Protein AF-A0A9P5U6N3-F1 (afdb_monomer_lite)

Radius of gyration: 28.12 Å; chains: 1; bounding box: 76×58×94 Å

Secondary structure (DSSP, 8-state):
-PEEEEEEEEESSS---GGGS-SEEEE-SSTTTEES-HHHHHHHHHH-SSPPPEEEEEE---SSHHHHHHHHHHHHHHHHHHHHTT-EEEEE-----TT--TTGGGS-EEEEEE-SS-TT-EEEEEE-STT-PPPHHHHHHHHHHH----------PPP-----------------------------------------------EEEEEEEE---S--------SSSHHHHTTSSSS--------------------

Structure (mmCIF, N/CA/C/O backbone):
data_AF-A0A9P5U6N3-F1
#
_entry.id   AF-A0A9P5U6N3-F1
#
loop_
_atom_site.group_PDB
_atom_site.id
_atom_site.type_symbol
_atom_site.label_atom_id
_atom_site.label_alt_id
_atom_site.label_comp_id
_atom_site.label_asym_id
_atom_site.label_entity_id
_atom_site.label_seq_id
_atom_site.pdbx_PDB_ins_code
_atom_site.Cartn_x
_atom_site.Cartn_y
_atom_site.Cartn_z
_atom_site.occupancy
_atom_site.B_iso_or_equiv
_atom_site.auth_seq_id
_atom_site.auth_comp_id
_atom_site.auth_asym_id
_atom_site.auth_atom_id
_atom_site.pdbx_PDB_model_num
ATOM 1 N N . MET A 1 1 ? -11.227 16.626 7.274 1.00 52.00 1 MET A N 1
ATOM 2 C CA . MET A 1 1 ? -10.223 16.084 8.213 1.00 52.00 1 MET A CA 1
ATOM 3 C C . MET A 1 1 ? -9.831 14.697 7.731 1.00 52.00 1 MET A C 1
ATOM 5 O O . MET A 1 1 ? -10.725 13.874 7.569 1.00 52.00 1 MET A O 1
ATOM 9 N N . GLY A 1 2 ? -8.546 14.470 7.442 1.00 66.50 2 GLY A N 1
ATOM 10 C CA . GLY A 1 2 ? -8.022 13.145 7.089 1.00 66.50 2 GLY A CA 1
ATOM 11 C C . GLY A 1 2 ? -8.038 12.189 8.288 1.00 66.50 2 GLY A C 1
ATOM 12 O O . GLY A 1 2 ? -8.051 12.628 9.439 1.00 66.50 2 GLY A O 1
ATOM 13 N N . SER A 1 3 ? -8.071 10.883 8.028 1.00 78.12 3 SER A N 1
ATOM 14 C CA . SER A 1 3 ? -8.070 9.841 9.061 1.00 78.12 3 SER A CA 1
ATOM 15 C C . SER A 1 3 ? -6.654 9.311 9.290 1.00 78.12 3 SER A C 1
ATOM 17 O O . SER A 1 3 ? -6.008 8.828 8.361 1.00 78.12 3 SER A O 1
ATOM 19 N N . THR A 1 4 ? -6.180 9.322 10.531 1.00 86.00 4 THR A N 1
ATOM 20 C CA . THR A 1 4 ? -4.875 8.741 10.881 1.00 86.00 4 THR A CA 1
ATOM 21 C C . THR A 1 4 ? -5.030 7.274 11.278 1.00 86.00 4 THR A C 1
ATOM 23 O O . THR A 1 4 ? -5.902 6.940 12.078 1.00 86.00 4 THR A O 1
ATOM 26 N N . ILE A 1 5 ? -4.169 6.408 10.742 1.00 89.25 5 ILE A N 1
ATOM 27 C CA . ILE A 1 5 ? -4.091 4.978 11.050 1.00 89.25 5 ILE A CA 1
ATOM 28 C C . ILE A 1 5 ? -2.702 4.662 11.611 1.00 89.25 5 ILE A C 1
ATOM 30 O O . ILE A 1 5 ? -1.671 4.887 10.983 1.00 89.25 5 ILE A O 1
ATOM 34 N N . ARG A 1 6 ? -2.648 4.109 12.815 1.00 89.19 6 ARG A N 1
ATOM 35 C CA . ARG A 1 6 ? -1.398 3.654 13.428 1.00 89.19 6 ARG A CA 1
ATOM 36 C C . ARG A 1 6 ? -1.139 2.215 13.016 1.00 89.19 6 ARG A C 1
ATOM 38 O O . ARG A 1 6 ? -2.038 1.381 13.142 1.00 89.19 6 ARG A O 1
ATOM 45 N N . VAL A 1 7 ? 0.066 1.912 12.546 1.00 91.06 7 VAL A N 1
ATOM 46 C CA . VAL A 1 7 ? 0.419 0.557 12.121 1.00 91.06 7 VAL A CA 1
ATOM 47 C C . VAL A 1 7 ? 1.724 0.094 12.748 1.00 91.06 7 VAL A C 1
ATOM 49 O O . VAL A 1 7 ? 2.625 0.876 13.040 1.00 91.06 7 VAL A O 1
ATOM 52 N N . THR A 1 8 ? 1.830 -1.209 12.941 1.00 90.12 8 THR A N 1
ATOM 53 C CA . THR A 1 8 ? 3.100 -1.877 13.186 1.00 90.12 8 THR A CA 1
ATOM 54 C C . THR A 1 8 ? 3.519 -2.536 11.889 1.00 90.12 8 THR A C 1
ATOM 56 O O . THR A 1 8 ? 2.722 -3.216 11.238 1.00 90.12 8 THR A O 1
ATOM 59 N N . ALA A 1 9 ? 4.762 -2.308 11.505 1.00 90.06 9 ALA A N 1
ATOM 60 C CA . ALA A 1 9 ? 5.350 -2.861 10.311 1.00 90.06 9 ALA A CA 1
ATOM 61 C C . ALA A 1 9 ? 6.373 -3.933 10.716 1.00 90.06 9 ALA A C 1
ATOM 63 O O . ALA A 1 9 ? 7.171 -3.744 11.639 1.00 90.06 9 ALA A O 1
ATOM 64 N N . VAL A 1 10 ? 6.268 -5.091 10.072 1.00 86.69 10 VAL A N 1
ATOM 65 C CA . VAL A 1 10 ? 6.985 -6.324 10.402 1.00 86.69 10 VAL A CA 1
ATOM 66 C C . VAL A 1 10 ? 7.720 -6.794 9.153 1.00 86.69 10 VAL A C 1
ATOM 68 O O . VAL A 1 10 ? 7.086 -7.122 8.147 1.00 86.69 10 VAL A O 1
ATOM 71 N N . GLU A 1 11 ? 9.048 -6.818 9.204 1.00 82.06 11 GLU A N 1
ATOM 72 C CA . GLU A 1 11 ? 9.883 -7.346 8.119 1.00 82.06 11 GLU A CA 1
ATOM 73 C C . GLU A 1 11 ? 9.802 -8.876 8.091 1.00 82.06 11 GLU A C 1
ATOM 75 O O . GLU A 1 11 ? 9.907 -9.517 9.137 1.00 82.06 11 GLU A O 1
ATOM 80 N N . THR A 1 12 ? 9.599 -9.471 6.911 1.00 70.62 12 THR A N 1
ATOM 81 C CA . THR A 1 12 ? 9.412 -10.929 6.783 1.00 70.62 12 THR A CA 1
ATOM 82 C C . THR A 1 12 ? 10.645 -11.689 6.311 1.00 70.62 12 THR A C 1
ATOM 84 O O . THR A 1 12 ? 10.731 -12.881 6.586 1.00 70.62 12 THR A O 1
ATOM 87 N N . ASP A 1 13 ? 11.610 -11.022 5.668 1.00 69.00 13 ASP A N 1
ATOM 88 C CA . ASP A 1 13 ? 12.690 -11.704 4.932 1.00 69.00 13 ASP A CA 1
ATOM 89 C C . ASP A 1 13 ? 14.113 -11.395 5.433 1.00 69.00 13 ASP A C 1
ATOM 91 O O . ASP A 1 13 ? 15.097 -11.688 4.761 1.00 69.00 13 ASP A O 1
ATOM 95 N N . GLY A 1 14 ? 14.248 -10.862 6.652 1.00 61.41 14 GLY A N 1
ATOM 96 C CA . GLY A 1 14 ? 15.542 -10.736 7.340 1.00 61.41 14 GLY A CA 1
ATOM 97 C C . GLY A 1 14 ? 16.512 -9.702 6.759 1.00 61.41 14 GLY A C 1
ATOM 98 O O . GLY A 1 14 ? 17.636 -9.608 7.249 1.00 61.41 14 GLY A O 1
ATOM 99 N N . ASP A 1 15 ? 16.093 -8.932 5.755 1.00 64.19 15 ASP A N 1
ATOM 100 C CA . ASP A 1 15 ? 16.849 -7.799 5.230 1.00 64.19 15 ASP A CA 1
ATOM 101 C C . ASP A 1 15 ? 16.476 -6.540 6.029 1.00 64.19 15 ASP A C 1
ATOM 103 O O . ASP A 1 15 ? 15.356 -6.033 5.942 1.00 64.19 15 ASP A O 1
ATOM 107 N N . THR A 1 16 ? 17.387 -6.086 6.891 1.00 63.81 16 THR A N 1
ATOM 108 C CA . THR A 1 16 ? 17.123 -5.072 7.924 1.00 63.81 16 THR A CA 1
ATOM 109 C C . THR A 1 16 ? 17.170 -3.655 7.352 1.00 63.81 16 THR A C 1
ATOM 111 O O . THR A 1 16 ? 18.104 -2.890 7.617 1.00 63.81 16 THR A O 1
ATOM 114 N N . GLN A 1 17 ? 16.167 -3.279 6.560 1.00 76.25 17 GLN A N 1
ATOM 115 C CA . GLN A 1 17 ? 16.051 -1.932 5.984 1.00 76.25 17 GLN A CA 1
ATOM 116 C C . GLN A 1 17 ? 15.096 -1.014 6.760 1.00 76.25 17 GLN A C 1
ATOM 118 O O . GLN A 1 17 ? 14.891 0.137 6.380 1.00 76.25 17 GLN A O 1
ATOM 123 N N . SER A 1 18 ? 14.566 -1.466 7.895 1.00 78.94 18 SER A N 1
ATOM 124 C CA . SER A 1 18 ? 13.658 -0.704 8.764 1.00 78.94 18 SER A CA 1
ATOM 125 C C . SER A 1 18 ? 14.226 0.634 9.252 1.00 78.94 18 SER A C 1
ATOM 127 O O . SER A 1 18 ? 13.472 1.570 9.544 1.00 78.94 18 SER A O 1
ATOM 129 N N . HIS A 1 19 ? 15.553 0.774 9.302 1.00 80.81 19 HIS A N 1
ATOM 130 C CA . HIS A 1 19 ? 16.222 2.038 9.615 1.00 80.81 19 HIS A CA 1
ATOM 131 C C . HIS A 1 19 ? 16.011 3.117 8.534 1.00 80.81 19 HIS A C 1
ATOM 133 O O . HIS A 1 19 ? 16.051 4.299 8.856 1.00 80.81 19 HIS A O 1
ATOM 139 N N . LEU A 1 20 ? 15.717 2.728 7.286 1.00 81.06 20 LEU A N 1
ATOM 140 C CA . LEU A 1 20 ? 15.428 3.637 6.168 1.00 81.06 20 LEU A CA 1
ATOM 141 C C . LEU A 1 20 ? 13.963 4.088 6.125 1.00 81.06 20 LEU A C 1
ATOM 143 O O . LEU A 1 20 ? 13.604 4.967 5.341 1.00 81.06 20 LEU A O 1
ATOM 147 N N . TRP A 1 21 ? 13.086 3.478 6.926 1.00 80.25 21 TRP A N 1
ATOM 148 C CA . TRP A 1 21 ? 11.663 3.797 6.871 1.00 80.25 21 TRP A CA 1
ATOM 149 C C . TRP A 1 21 ? 11.390 5.116 7.586 1.00 80.25 21 TRP A C 1
ATOM 151 O O . TRP A 1 21 ? 11.858 5.291 8.715 1.00 80.25 21 TRP A O 1
ATOM 161 N N . PRO A 1 22 ? 10.577 6.013 7.013 1.00 78.19 22 PRO A N 1
ATOM 162 C CA . PRO A 1 22 ? 10.121 7.184 7.738 1.00 78.19 22 PRO A CA 1
ATOM 163 C C . PRO A 1 22 ? 9.227 6.767 8.913 1.00 78.19 22 PRO A C 1
ATOM 165 O O . PRO A 1 22 ? 8.533 5.750 8.870 1.00 78.19 22 PRO A O 1
ATOM 168 N N . ASP A 1 23 ? 9.192 7.592 9.957 1.00 78.31 23 ASP A N 1
ATOM 169 C CA . ASP A 1 23 ? 8.315 7.368 11.117 1.00 78.31 23 ASP A CA 1
ATOM 170 C C . ASP A 1 23 ? 6.833 7.587 10.782 1.00 78.31 23 ASP A C 1
ATOM 172 O O . ASP A 1 23 ? 5.932 7.125 11.492 1.00 78.31 23 ASP A O 1
ATOM 176 N N . ARG A 1 24 ? 6.575 8.290 9.674 1.00 80.69 24 ARG A N 1
ATOM 177 C CA . ARG A 1 24 ? 5.242 8.616 9.193 1.00 80.69 24 ARG A CA 1
ATOM 178 C C . ARG A 1 24 ? 5.152 8.496 7.676 1.00 80.69 24 ARG A C 1
ATOM 180 O O . ARG A 1 24 ? 5.923 9.116 6.951 1.00 80.69 24 ARG A O 1
ATOM 187 N N . PHE A 1 25 ? 4.141 7.778 7.208 1.00 79.62 25 PHE A N 1
ATOM 188 C CA . PHE A 1 25 ? 3.717 7.753 5.815 1.00 79.62 25 PHE A CA 1
ATOM 189 C C . PHE A 1 25 ? 2.511 8.666 5.631 1.00 79.62 25 PHE A C 1
ATOM 191 O O . PHE A 1 25 ? 1.587 8.639 6.444 1.00 79.62 25 PHE A O 1
ATOM 198 N N . VAL A 1 26 ? 2.495 9.453 4.560 1.00 78.44 26 VAL A N 1
ATOM 199 C CA . VAL A 1 26 ? 1.331 10.257 4.177 1.00 78.44 26 VAL A CA 1
ATOM 200 C C . VAL A 1 26 ? 1.011 9.956 2.723 1.00 78.44 26 VAL A C 1
ATOM 202 O O . VAL A 1 26 ? 1.861 10.143 1.858 1.00 78.44 26 VAL A O 1
ATOM 205 N N . PHE A 1 27 ? -0.197 9.466 2.455 1.00 77.12 27 PHE A N 1
ATOM 206 C CA . PHE A 1 27 ? -0.668 9.244 1.089 1.00 77.12 27 PHE A CA 1
ATOM 207 C C . PHE A 1 27 ? -2.186 9.404 0.989 1.00 77.12 27 PHE A C 1
ATOM 209 O O . PHE A 1 27 ? -2.900 9.404 1.997 1.00 77.12 27 PHE A O 1
ATOM 216 N N . SER A 1 28 ? -2.667 9.541 -0.247 1.00 79.25 28 SER A N 1
ATOM 217 C CA . SER A 1 28 ? -4.092 9.551 -0.566 1.00 79.25 28 SER A CA 1
ATOM 218 C C . SER A 1 28 ? -4.492 8.274 -1.302 1.00 79.25 28 SER A C 1
ATOM 220 O O . SER A 1 28 ? -3.689 7.668 -2.006 1.00 79.25 28 SER A O 1
ATOM 222 N N . VAL A 1 29 ? -5.747 7.861 -1.144 1.00 80.12 29 VAL A N 1
ATOM 223 C CA . VAL A 1 29 ? -6.333 6.705 -1.852 1.00 80.12 29 VAL A CA 1
ATOM 224 C C . VAL A 1 29 ? -6.867 7.074 -3.240 1.00 80.12 29 VAL A C 1
ATOM 226 O O . VAL A 1 29 ? -7.515 6.264 -3.896 1.00 80.12 29 VAL A O 1
ATOM 229 N N . THR A 1 30 ? -6.614 8.300 -3.692 1.00 80.88 30 THR A N 1
ATOM 230 C CA . THR A 1 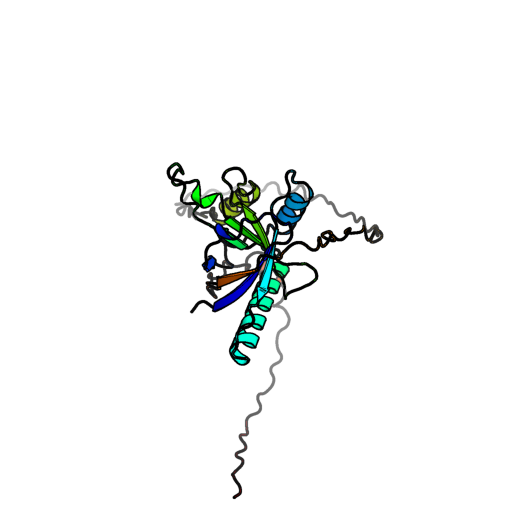30 ? -6.956 8.781 -5.029 1.00 80.88 30 THR A CA 1
ATOM 231 C C . THR A 1 30 ? -5.731 8.789 -5.934 1.00 80.88 30 THR A C 1
ATOM 233 O O . THR A 1 30 ? -4.582 8.818 -5.487 1.00 80.88 30 THR A O 1
ATOM 236 N N . VAL A 1 31 ? -5.970 8.797 -7.242 1.00 74.94 31 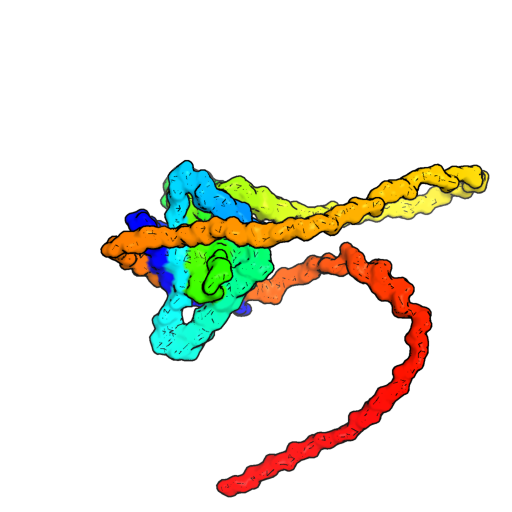VAL A N 1
ATOM 237 C CA . VAL A 1 31 ? -4.937 9.099 -8.235 1.00 74.94 31 VAL A CA 1
ATOM 238 C C . VAL A 1 31 ? -4.314 10.472 -7.924 1.00 74.94 31 VAL A C 1
ATOM 240 O O . VAL A 1 31 ? -5.050 11.403 -7.594 1.00 74.94 31 VAL A O 1
ATOM 243 N N . PRO A 1 32 ? -2.984 10.642 -8.056 1.00 82.81 32 PRO A N 1
ATOM 244 C CA . PRO A 1 32 ? -1.992 9.689 -8.580 1.00 82.81 32 PRO A CA 1
ATOM 245 C C . PRO A 1 32 ? -1.349 8.770 -7.525 1.00 82.81 32 PRO A C 1
ATOM 247 O O . PRO A 1 32 ? -0.316 8.160 -7.797 1.00 82.81 32 PRO A O 1
ATOM 250 N N . TYR A 1 33 ? -1.901 8.710 -6.315 1.00 86.31 33 TYR A N 1
ATOM 251 C CA . TYR A 1 33 ? -1.297 8.055 -5.152 1.00 86.31 33 TYR A CA 1
ATOM 252 C C . TYR A 1 33 ? -1.831 6.642 -4.892 1.00 86.31 33 TYR A C 1
ATOM 254 O O . TYR A 1 33 ? -1.198 5.891 -4.159 1.00 86.31 33 TYR A O 1
ATOM 262 N N . ALA A 1 34 ? -2.940 6.247 -5.519 1.00 91.31 34 ALA A N 1
ATOM 263 C CA . ALA A 1 34 ? -3.396 4.863 -5.580 1.00 91.31 34 ALA A CA 1
ATOM 264 C C . ALA A 1 34 ? -3.773 4.488 -7.018 1.00 91.31 34 ALA A C 1
ATOM 266 O O . ALA A 1 34 ? -4.511 5.225 -7.674 1.00 91.31 34 ALA A O 1
ATOM 267 N N . LEU A 1 35 ? -3.250 3.362 -7.509 1.00 94.38 35 LEU A N 1
ATOM 268 C CA . LEU A 1 35 ? -3.372 2.942 -8.910 1.00 94.38 35 LEU A CA 1
ATOM 269 C C . LEU A 1 35 ? -3.965 1.529 -9.029 1.00 94.38 35 LEU A C 1
ATOM 271 O O . LEU A 1 35 ? -3.597 0.672 -8.225 1.00 94.38 35 LEU A O 1
ATOM 275 N N . PRO A 1 36 ? -4.804 1.236 -10.042 1.00 95.56 36 PRO A N 1
ATOM 276 C CA . PRO A 1 36 ? -5.437 -0.073 -10.248 1.00 95.56 36 PRO A CA 1
ATOM 277 C C . PRO A 1 36 ? -4.474 -1.111 -10.863 1.00 95.56 36 PRO A C 1
ATOM 279 O O . PRO A 1 36 ? -4.719 -1.676 -11.926 1.00 95.56 36 PRO A O 1
ATOM 282 N N . ILE A 1 37 ? -3.331 -1.340 -10.211 1.00 96.50 37 ILE A N 1
ATOM 283 C CA . ILE A 1 37 ? -2.208 -2.151 -10.720 1.00 96.50 37 ILE A CA 1
ATOM 284 C C . ILE A 1 37 ? -1.937 -3.404 -9.884 1.00 96.50 37 ILE A C 1
ATOM 286 O O . ILE A 1 37 ? -0.871 -4.007 -10.001 1.00 96.50 37 ILE A O 1
ATOM 290 N N . LEU A 1 38 ? -2.879 -3.825 -9.035 1.00 97.06 38 LEU A N 1
ATOM 291 C CA . LEU A 1 38 ? -2.658 -4.921 -8.086 1.00 97.06 38 LEU A CA 1
ATOM 292 C C . LEU A 1 38 ? -2.251 -6.237 -8.765 1.00 97.06 38 LEU A C 1
ATOM 294 O O . LEU A 1 38 ? -1.319 -6.905 -8.315 1.00 97.06 38 LEU A O 1
ATOM 298 N N . ALA A 1 39 ? -2.913 -6.600 -9.866 1.00 97.06 39 ALA A N 1
ATOM 299 C CA . ALA A 1 39 ? -2.590 -7.812 -10.618 1.00 97.06 39 ALA A CA 1
ATOM 300 C C . ALA A 1 39 ? -1.182 -7.752 -11.240 1.00 97.06 39 ALA A C 1
ATOM 302 O O . ALA A 1 39 ? -0.416 -8.709 -11.125 1.00 97.06 39 ALA A O 1
ATOM 303 N N . GLN A 1 40 ? -0.823 -6.610 -11.836 1.00 97.50 40 GLN A N 1
ATOM 304 C CA . GLN A 1 40 ? 0.493 -6.386 -12.445 1.00 97.50 40 GLN A CA 1
ATOM 305 C C . GLN A 1 40 ? 1.600 -6.427 -11.394 1.00 97.50 40 GLN A C 1
ATOM 307 O O . GLN A 1 40 ? 2.616 -7.085 -11.600 1.00 97.50 40 GLN A O 1
ATOM 312 N N . LEU A 1 41 ? 1.376 -5.795 -10.237 1.00 97.38 41 LEU A N 1
ATOM 313 C CA . LEU A 1 41 ? 2.324 -5.819 -9.131 1.00 97.38 41 LEU A CA 1
ATOM 314 C C . LEU A 1 41 ? 2.557 -7.244 -8.620 1.00 97.38 41 LEU A C 1
ATOM 316 O O . LEU A 1 41 ? 3.702 -7.636 -8.425 1.00 97.38 41 LEU A O 1
ATOM 320 N N . ARG A 1 42 ? 1.502 -8.047 -8.446 1.00 96.19 42 ARG A N 1
ATOM 321 C CA . ARG A 1 42 ? 1.650 -9.453 -8.028 1.00 96.19 42 ARG A CA 1
ATOM 322 C C . ARG A 1 42 ? 2.448 -10.270 -9.036 1.00 96.19 42 ARG A C 1
ATOM 324 O O . ARG A 1 42 ? 3.361 -10.989 -8.638 1.00 96.19 42 ARG A O 1
ATOM 331 N N . ALA A 1 43 ? 2.135 -10.128 -10.324 1.00 96.81 43 ALA A N 1
ATOM 332 C CA . ALA A 1 43 ? 2.881 -10.793 -11.385 1.00 96.81 43 ALA A CA 1
ATOM 333 C C . ALA A 1 43 ? 4.357 -10.363 -11.373 1.00 96.81 43 ALA A C 1
ATOM 335 O O . ALA A 1 43 ? 5.242 -11.216 -11.391 1.00 96.81 43 ALA A O 1
ATOM 336 N N . TYR A 1 44 ? 4.628 -9.064 -11.250 1.00 96.50 44 TYR A N 1
ATOM 337 C CA . TYR A 1 44 ? 5.981 -8.520 -11.158 1.00 96.50 44 TYR A CA 1
ATOM 338 C C . TYR A 1 44 ? 6.762 -9.100 -9.973 1.00 96.50 44 TYR A C 1
ATOM 340 O O . TYR A 1 44 ? 7.857 -9.624 -10.163 1.00 96.50 44 TYR A O 1
ATOM 348 N N . LEU A 1 45 ? 6.184 -9.079 -8.768 1.00 94.62 45 LEU A N 1
ATOM 349 C CA . LEU A 1 45 ? 6.831 -9.599 -7.560 1.00 94.62 45 LEU A CA 1
ATOM 350 C C . LEU A 1 45 ? 7.133 -11.102 -7.658 1.00 94.62 45 LEU A C 1
ATOM 352 O O . LEU A 1 45 ? 8.160 -11.538 -7.154 1.00 94.62 45 LEU A O 1
ATOM 356 N N . SER A 1 46 ? 6.283 -11.885 -8.332 1.00 95.25 46 SER A N 1
ATOM 357 C CA . SER A 1 46 ? 6.498 -13.333 -8.495 1.00 95.25 46 SER A CA 1
ATOM 358 C C . SER A 1 46 ? 7.618 -13.714 -9.474 1.00 95.25 46 SER A C 1
ATOM 360 O O . SER A 1 46 ? 8.172 -14.801 -9.350 1.00 95.25 46 SER A O 1
ATOM 362 N N . HIS A 1 47 ? 7.963 -12.839 -10.426 1.00 95.44 47 HIS A N 1
ATOM 363 C CA . HIS A 1 47 ? 8.970 -13.121 -11.462 1.00 95.44 47 HIS A CA 1
ATOM 364 C C . HIS A 1 47 ? 10.280 -12.344 -11.270 1.00 95.44 47 HIS A C 1
ATOM 366 O O . HIS A 1 47 ? 11.241 -12.557 -12.009 1.00 95.44 47 HIS A O 1
ATOM 372 N N . ARG A 1 48 ? 10.331 -11.414 -10.312 1.00 91.62 48 ARG A N 1
ATOM 373 C CA . ARG A 1 48 ? 11.506 -10.575 -10.077 1.00 91.62 48 ARG A CA 1
ATOM 374 C C . ARG A 1 48 ? 12.632 -11.374 -9.412 1.00 91.62 48 ARG A C 1
ATOM 376 O O . ARG A 1 48 ? 12.439 -11.984 -8.366 1.00 91.62 48 ARG A O 1
ATOM 383 N N . SER A 1 49 ? 13.828 -11.270 -9.992 1.00 90.25 49 SER A N 1
ATOM 384 C CA . SER A 1 49 ? 15.097 -11.658 -9.376 1.00 90.25 49 SER A CA 1
ATOM 385 C C . SER A 1 49 ? 16.091 -10.494 -9.506 1.00 90.25 49 SER A C 1
ATOM 387 O O . SER A 1 49 ? 16.317 -10.049 -10.635 1.00 90.25 49 SER A O 1
ATOM 389 N N . PRO A 1 50 ? 16.679 -9.978 -8.410 1.00 89.44 50 PRO A N 1
ATOM 390 C CA . PRO A 1 50 ? 16.516 -10.410 -7.015 1.00 89.44 50 PRO A CA 1
ATOM 391 C C . PRO A 1 50 ? 15.115 -10.115 -6.453 1.00 89.44 50 PRO A C 1
ATOM 393 O O . PRO A 1 50 ? 14.396 -9.264 -6.977 1.00 89.44 50 PRO A O 1
ATOM 396 N N . SER A 1 51 ? 14.717 -10.833 -5.399 1.00 90.12 51 SER A N 1
ATOM 397 C CA . SER A 1 51 ? 13.425 -10.628 -4.735 1.00 90.12 51 SER A CA 1
ATOM 398 C C . SER A 1 51 ? 13.355 -9.247 -4.086 1.00 90.12 51 SER A C 1
ATOM 400 O O . SER A 1 51 ? 14.277 -8.858 -3.372 1.00 90.12 51 SER A O 1
ATOM 402 N N . ILE A 1 52 ? 12.245 -8.534 -4.289 1.00 91.75 52 ILE A N 1
ATOM 403 C CA . ILE A 1 52 ? 11.989 -7.260 -3.606 1.00 91.75 52 ILE A CA 1
ATOM 404 C C . ILE A 1 52 ? 11.663 -7.536 -2.131 1.00 91.75 52 ILE A C 1
ATOM 406 O O . ILE A 1 52 ? 10.791 -8.373 -1.878 1.00 91.75 52 ILE A O 1
ATOM 410 N N . PRO A 1 53 ? 12.285 -6.831 -1.167 1.00 91.31 53 PRO A N 1
ATOM 411 C CA . PRO A 1 53 ? 11.943 -6.976 0.241 1.00 91.31 53 PRO A CA 1
ATOM 412 C C . PRO A 1 53 ? 10.466 -6.663 0.498 1.00 91.31 53 PRO A C 1
ATOM 414 O O . PRO A 1 53 ? 9.939 -5.630 0.063 1.00 91.31 53 PRO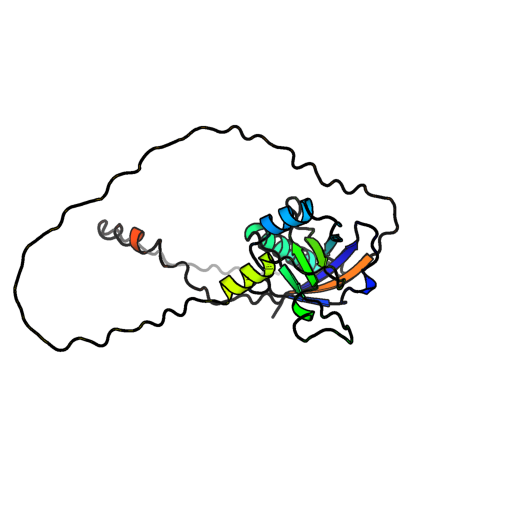 A O 1
ATOM 417 N N . LEU A 1 54 ? 9.796 -7.563 1.219 1.00 92.38 54 LEU A N 1
ATOM 418 C CA . LEU A 1 54 ? 8.403 -7.406 1.615 1.00 92.38 54 LEU A CA 1
ATOM 419 C C . LEU A 1 54 ? 8.285 -7.089 3.103 1.00 92.38 54 LEU A C 1
ATOM 421 O O . LEU A 1 54 ? 9.038 -7.561 3.954 1.00 92.38 54 LEU A O 1
ATOM 425 N N . THR A 1 55 ? 7.295 -6.265 3.415 1.00 91.31 55 THR A N 1
ATOM 426 C CA . THR A 1 55 ? 6.924 -5.902 4.780 1.00 91.31 55 THR A CA 1
ATOM 427 C C . THR A 1 55 ? 5.449 -6.137 4.995 1.00 91.31 55 THR A C 1
ATOM 429 O O . THR A 1 55 ? 4.623 -5.852 4.130 1.00 91.31 55 THR A O 1
ATOM 432 N N . THR A 1 56 ? 5.113 -6.625 6.180 1.00 92.94 56 THR A N 1
ATOM 433 C CA . THR A 1 56 ? 3.739 -6.815 6.622 1.00 92.94 56 THR A CA 1
ATOM 434 C C . THR A 1 56 ? 3.332 -5.664 7.532 1.00 92.94 56 THR A C 1
ATOM 436 O O . THR A 1 56 ? 3.955 -5.432 8.561 1.00 92.94 56 THR A O 1
ATOM 439 N N . PHE A 1 57 ? 2.263 -4.962 7.182 1.00 93.38 57 PHE A N 1
ATOM 440 C CA . PHE A 1 57 ? 1.660 -3.912 7.994 1.00 93.38 57 PHE A CA 1
ATOM 441 C C . PHE A 1 57 ? 0.398 -4.441 8.669 1.00 93.38 57 PHE A C 1
ATOM 443 O O . PHE A 1 57 ? -0.485 -5.003 8.015 1.00 93.38 57 PHE A O 1
ATOM 450 N N . ILE A 1 58 ? 0.302 -4.222 9.975 1.00 94.69 58 ILE A N 1
ATOM 451 C CA . ILE A 1 58 ? -0.850 -4.572 10.811 1.00 94.69 58 ILE A CA 1
ATOM 452 C C . ILE A 1 58 ? -1.283 -3.352 11.631 1.00 94.69 58 ILE A C 1
ATOM 454 O O . ILE A 1 58 ? -0.449 -2.495 11.921 1.00 94.69 58 ILE A O 1
ATOM 458 N N . PRO A 1 59 ? -2.563 -3.227 12.020 1.00 94.50 59 PRO A N 1
ATOM 459 C CA . PRO A 1 59 ? -2.993 -2.128 12.879 1.00 94.50 59 PRO A CA 1
ATOM 460 C C . PRO A 1 59 ? -2.288 -2.194 14.242 1.00 94.50 59 PRO A C 1
ATOM 462 O O . PRO A 1 59 ? -2.267 -3.243 14.889 1.00 94.50 59 PRO A O 1
ATOM 465 N N . ASP A 1 60 ? -1.734 -1.060 14.675 1.00 92.38 60 ASP A N 1
ATOM 466 C CA . ASP A 1 60 ? -1.059 -0.919 15.968 1.00 92.38 60 ASP A CA 1
ATOM 467 C C . ASP A 1 60 ? -2.055 -1.096 17.127 1.00 92.38 60 ASP A C 1
ATOM 469 O O . ASP A 1 60 ? -3.230 -0.708 17.034 1.00 92.38 60 ASP A O 1
ATOM 473 N N . ARG A 1 61 ? -1.576 -1.667 18.236 1.00 90.44 61 ARG A N 1
ATOM 474 C CA . ARG A 1 61 ? -2.366 -1.885 19.453 1.00 90.44 61 ARG A CA 1
ATOM 475 C C . ARG A 1 61 ? -2.249 -0.665 20.356 1.00 90.44 61 ARG A C 1
ATOM 477 O O . ARG A 1 61 ? -1.337 -0.551 21.170 1.00 90.44 61 ARG A O 1
ATOM 484 N N . ILE A 1 62 ? -3.206 0.246 20.219 1.00 93.00 62 ILE A N 1
ATOM 485 C CA . ILE A 1 62 ? -3.306 1.431 21.074 1.00 93.00 62 ILE A CA 1
ATOM 486 C C . ILE A 1 62 ? -3.792 1.000 22.468 1.00 93.00 62 ILE A C 1
ATOM 488 O O . ILE A 1 62 ? -4.634 0.112 22.583 1.00 93.00 62 ILE A O 1
ATOM 492 N N . ARG A 1 63 ? -3.240 1.614 23.526 1.00 94.44 63 ARG A N 1
ATOM 493 C CA . ARG A 1 63 ? -3.575 1.294 24.929 1.00 94.44 63 ARG A CA 1
ATOM 494 C C . ARG A 1 63 ? -5.050 1.542 25.255 1.00 94.44 63 ARG A C 1
ATOM 496 O O . ARG A 1 63 ? -5.629 0.803 26.041 1.00 94.44 63 ARG A O 1
ATOM 503 N N . ASP A 1 64 ? -5.620 2.585 24.666 1.00 96.56 64 ASP A N 1
ATOM 504 C CA . ASP A 1 64 ? -7.036 2.916 24.768 1.00 96.56 64 ASP A CA 1
ATOM 505 C C . ASP A 1 64 ? -7.877 2.001 23.858 1.00 96.56 64 ASP A C 1
ATOM 507 O O . ASP A 1 64 ? -7.580 1.864 22.665 1.00 96.56 64 ASP A O 1
ATOM 511 N N . SER A 1 65 ? -8.899 1.346 24.420 1.00 95.31 65 SER A N 1
ATOM 512 C CA . SER A 1 65 ? -9.702 0.334 23.716 1.00 95.31 65 SER A CA 1
ATOM 513 C C . SER A 1 65 ? -10.485 0.916 22.549 1.00 95.31 65 SER A C 1
ATOM 515 O O . SER A 1 65 ? -10.535 0.305 21.479 1.00 95.31 65 SER A O 1
ATOM 517 N N . ASP A 1 66 ? -11.053 2.103 22.735 1.00 95.75 66 ASP A N 1
ATOM 518 C CA . ASP A 1 66 ? -11.942 2.729 21.763 1.00 95.75 66 ASP A CA 1
ATOM 519 C C . ASP A 1 66 ? -11.133 3.234 20.569 1.00 95.75 66 ASP A C 1
ATOM 521 O O . ASP A 1 66 ? -11.467 2.961 19.412 1.00 95.75 66 ASP A O 1
ATOM 525 N N . GLN A 1 67 ? -9.985 3.864 20.834 1.00 93.31 67 GLN A N 1
ATOM 526 C CA . GLN A 1 67 ? -9.026 4.229 19.794 1.00 93.31 67 GLN A CA 1
ATOM 527 C C . GLN A 1 67 ? -8.463 3.005 19.070 1.00 93.31 67 GLN A C 1
ATOM 529 O O . GLN A 1 67 ? -8.295 3.042 17.851 1.00 93.31 67 GLN A O 1
ATOM 534 N N . SER A 1 68 ? -8.182 1.911 19.783 1.00 92.88 68 SER A N 1
ATOM 535 C CA . SER A 1 68 ? -7.708 0.664 19.172 1.00 92.88 68 SER A CA 1
ATOM 536 C C . SER A 1 68 ? -8.756 0.067 18.228 1.00 92.88 68 SER A C 1
ATOM 538 O O . SER A 1 68 ? -8.435 -0.288 17.090 1.00 92.88 68 SER A O 1
ATOM 540 N N . ALA A 1 69 ? -10.024 0.022 18.648 1.00 95.25 69 ALA A N 1
ATOM 541 C CA . ALA A 1 69 ? -11.133 -0.447 17.821 1.00 95.25 69 ALA A CA 1
ATOM 542 C C . ALA A 1 69 ? -11.340 0.444 16.583 1.00 95.25 69 ALA A C 1
ATOM 544 O O . ALA A 1 69 ? -11.466 -0.069 15.466 1.00 95.25 69 ALA A O 1
ATOM 545 N N . ALA A 1 70 ? -11.299 1.769 16.753 1.00 93.94 70 ALA A N 1
ATOM 546 C CA . ALA A 1 70 ? -11.386 2.723 15.650 1.00 93.94 70 ALA A CA 1
ATOM 547 C C . ALA A 1 70 ? -10.223 2.554 14.657 1.00 93.94 70 ALA A C 1
ATOM 549 O O . ALA A 1 70 ? -10.448 2.463 13.450 1.00 93.94 70 ALA A O 1
ATOM 550 N N . ASN A 1 71 ? -8.989 2.425 15.154 1.00 93.25 71 ASN A N 1
ATOM 551 C CA . ASN A 1 71 ? -7.798 2.210 14.334 1.00 93.25 71 ASN A CA 1
ATOM 552 C C . ASN A 1 71 ? -7.896 0.920 13.502 1.00 93.25 71 ASN A C 1
ATOM 554 O O . ASN A 1 71 ? -7.662 0.935 12.293 1.00 93.25 71 ASN A O 1
ATOM 558 N N . GLN A 1 72 ? -8.308 -0.188 14.127 1.00 95.25 72 GLN A N 1
ATOM 559 C CA . GLN A 1 72 ? -8.524 -1.462 13.435 1.00 95.25 72 GLN A CA 1
ATOM 560 C C . GLN A 1 72 ? -9.634 -1.365 12.382 1.00 95.25 72 GLN A C 1
ATOM 562 O O . GLN A 1 72 ? -9.489 -1.903 11.283 1.00 95.25 72 GLN A O 1
ATOM 567 N N . SER A 1 73 ? -10.731 -0.672 12.696 1.00 95.62 73 SER A N 1
ATOM 568 C CA . SER A 1 73 ? -11.838 -0.452 11.762 1.00 95.62 73 SER A CA 1
ATOM 569 C C . SER A 1 73 ? -11.395 0.357 10.537 1.00 95.62 73 SER A C 1
ATOM 571 O O . SER A 1 73 ? -11.652 -0.046 9.398 1.00 95.62 73 SER A O 1
ATOM 573 N N . HIS A 1 74 ? -10.650 1.448 10.746 1.00 93.44 74 HIS A N 1
ATOM 574 C CA . HIS A 1 74 ? -10.092 2.259 9.662 1.00 93.44 74 HIS A CA 1
ATOM 575 C C . HIS A 1 74 ? -9.101 1.466 8.807 1.00 93.44 74 HIS A C 1
ATOM 577 O O . HIS A 1 74 ? -9.190 1.504 7.580 1.00 93.44 74 HIS A O 1
ATOM 583 N N . PHE A 1 75 ? -8.208 0.691 9.431 1.00 94.50 75 PHE A N 1
ATOM 584 C CA . PHE A 1 75 ? -7.250 -0.153 8.716 1.00 94.50 75 PHE A CA 1
ATOM 585 C C . PHE A 1 75 ? -7.957 -1.185 7.830 1.00 94.50 75 PHE A C 1
ATOM 587 O O . PHE A 1 75 ? -7.640 -1.317 6.647 1.00 94.50 75 PHE A O 1
ATOM 594 N N . ARG A 1 76 ? -8.963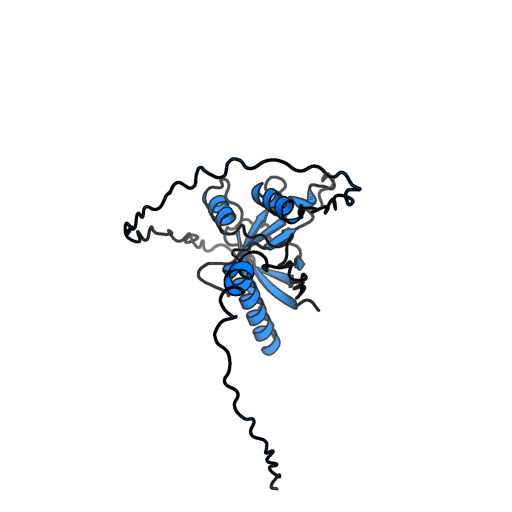 -1.886 8.370 1.00 96.00 76 ARG A N 1
ATOM 595 C CA . ARG A 1 76 ? -9.748 -2.864 7.600 1.00 96.00 76 ARG A CA 1
ATOM 596 C C . ARG A 1 76 ? -10.507 -2.213 6.453 1.00 96.00 76 ARG A C 1
ATOM 598 O O . ARG A 1 76 ? -10.593 -2.800 5.378 1.00 96.00 76 ARG A O 1
ATOM 605 N N . SER A 1 77 ? -11.034 -1.013 6.676 1.00 94.62 77 SER A N 1
ATOM 606 C CA . SER A 1 77 ? -11.731 -0.241 5.645 1.00 94.62 77 SER A CA 1
ATOM 607 C C . SER A 1 77 ? -10.787 0.153 4.508 1.00 94.62 77 SER A C 1
ATOM 609 O O . SER A 1 77 ? -11.134 -0.051 3.349 1.00 94.62 77 SER A O 1
ATOM 611 N N . LEU A 1 78 ? -9.574 0.626 4.824 1.00 93.38 78 LEU A N 1
ATOM 612 C CA . LEU A 1 78 ? -8.528 0.886 3.829 1.00 93.38 78 LEU A CA 1
ATOM 613 C C . LEU A 1 78 ? -8.190 -0.385 3.040 1.00 93.38 78 LEU A C 1
ATOM 615 O O . LEU A 1 78 ? -8.180 -0.361 1.815 1.00 93.38 78 LEU A O 1
ATOM 619 N N . SER A 1 79 ? -7.925 -1.496 3.732 1.00 95.75 79 SER A N 1
ATOM 620 C CA . SER A 1 79 ? -7.531 -2.750 3.082 1.00 95.75 79 SER A CA 1
ATOM 621 C C . SER A 1 79 ? -8.606 -3.268 2.123 1.00 95.75 79 SER A C 1
ATOM 623 O O . SER A 1 79 ? -8.293 -3.623 0.987 1.00 95.75 79 SER A O 1
ATOM 625 N N . ARG A 1 80 ? -9.886 -3.214 2.522 1.00 95.19 80 ARG A N 1
ATOM 626 C CA . ARG A 1 80 ? -11.012 -3.548 1.635 1.00 95.19 80 ARG A CA 1
ATOM 627 C C . ARG A 1 80 ? -11.116 -2.602 0.450 1.00 95.19 80 ARG A C 1
ATOM 629 O O . ARG A 1 80 ? -11.226 -3.074 -0.667 1.00 95.19 80 ARG A O 1
ATOM 636 N N . MET A 1 81 ? -11.002 -1.293 0.669 1.00 94.38 81 MET A N 1
ATOM 637 C CA . MET A 1 81 ? -11.042 -0.309 -0.416 1.00 94.38 81 MET A CA 1
ATOM 638 C C . MET A 1 81 ? -9.957 -0.573 -1.466 1.00 94.38 81 MET A C 1
ATOM 640 O O . MET A 1 81 ? -10.236 -0.546 -2.663 1.00 94.38 81 MET A O 1
ATOM 644 N N . LEU A 1 82 ? -8.729 -0.868 -1.023 1.00 95.31 82 LEU A N 1
ATOM 645 C CA . LEU A 1 82 ? -7.653 -1.235 -1.937 1.00 95.31 82 LEU A CA 1
ATOM 646 C C . LEU A 1 82 ? -7.952 -2.556 -2.653 1.00 95.31 82 LEU A C 1
ATOM 648 O O . LEU A 1 82 ? -7.647 -2.695 -3.832 1.00 95.31 82 LEU A O 1
ATOM 652 N N . TRP A 1 83 ? -8.543 -3.532 -1.964 1.00 96.38 83 TRP A N 1
ATOM 653 C CA . TRP A 1 83 ? -8.853 -4.829 -2.560 1.00 96.38 83 TRP A CA 1
ATOM 654 C C . TRP A 1 83 ? -9.960 -4.716 -3.609 1.00 96.38 83 TRP A C 1
ATOM 656 O O . TRP A 1 83 ? -9.779 -5.154 -4.743 1.00 96.38 83 TRP A O 1
ATOM 666 N N . ASP A 1 84 ? -11.073 -4.077 -3.263 1.00 95.38 84 ASP A N 1
ATOM 667 C CA . ASP A 1 84 ? -12.247 -3.946 -4.123 1.00 95.38 84 ASP A CA 1
ATOM 668 C C . ASP A 1 84 ? -11.920 -3.140 -5.385 1.00 95.38 84 ASP A C 1
ATOM 670 O O . ASP A 1 84 ? -12.300 -3.526 -6.488 1.00 95.38 84 ASP A O 1
ATOM 674 N N . GLY A 1 85 ? -11.136 -2.065 -5.247 1.00 94.81 85 GLY A N 1
ATOM 675 C CA . GLY A 1 85 ? -10.668 -1.272 -6.384 1.00 94.81 85 GLY A CA 1
ATOM 676 C C . GLY A 1 85 ? -9.467 -1.865 -7.129 1.00 94.81 85 GLY A C 1
ATOM 677 O O . GLY A 1 85 ? -8.982 -1.241 -8.070 1.00 94.81 85 GLY A O 1
ATOM 678 N N . GLN A 1 86 ? -8.948 -3.027 -6.703 1.00 96.38 86 GLN A N 1
ATOM 679 C CA . GLN A 1 86 ? -7.691 -3.609 -7.200 1.00 96.38 86 GLN A CA 1
ATOM 680 C C . GLN A 1 86 ? -6.527 -2.597 -7.186 1.00 96.38 86 GLN A C 1
ATOM 682 O O . GLN A 1 86 ? -5.680 -2.568 -8.084 1.00 96.38 86 GLN A O 1
ATOM 687 N N . LEU A 1 87 ? -6.501 -1.752 -6.154 1.00 96.19 87 LEU A N 1
ATOM 688 C CA . LEU A 1 87 ? -5.588 -0.632 -6.009 1.00 96.19 87 LEU A CA 1
ATOM 689 C C . LEU A 1 87 ? -4.301 -1.021 -5.277 1.00 96.19 87 LEU A C 1
ATOM 691 O O . LEU A 1 87 ? -4.274 -1.858 -4.372 1.00 96.19 87 LEU A O 1
ATOM 695 N N . VAL A 1 88 ? -3.239 -0.314 -5.639 1.00 96.38 88 VAL A N 1
ATOM 696 C CA . VAL A 1 88 ? -1.956 -0.262 -4.944 1.00 96.38 88 VAL A CA 1
ATOM 697 C C . VAL A 1 88 ? -1.714 1.185 -4.550 1.00 96.38 88 VAL A C 1
ATOM 699 O O . VAL A 1 88 ? -1.694 2.064 -5.412 1.00 96.38 88 VAL A O 1
ATOM 702 N N . ALA A 1 89 ? -1.529 1.427 -3.258 1.00 94.88 89 ALA A N 1
ATOM 703 C CA . ALA A 1 89 ? -1.151 2.729 -2.737 1.00 94.88 89 ALA A CA 1
ATOM 704 C C . ALA A 1 89 ? 0.361 2.950 -2.879 1.00 94.88 89 ALA A C 1
ATOM 706 O O . ALA A 1 89 ? 1.162 2.057 -2.610 1.00 94.88 89 ALA A O 1
ATOM 707 N N . ILE A 1 90 ? 0.747 4.154 -3.282 1.00 93.31 90 ILE A N 1
ATOM 708 C CA . ILE A 1 90 ? 2.128 4.561 -3.518 1.00 93.31 90 ILE A CA 1
ATOM 709 C C . ILE A 1 90 ? 2.532 5.516 -2.408 1.00 93.31 90 ILE A C 1
ATOM 711 O O . ILE A 1 90 ? 2.030 6.636 -2.305 1.00 93.31 90 ILE A O 1
ATOM 715 N N . VAL A 1 91 ? 3.491 5.082 -1.606 1.00 90.31 91 VAL A N 1
ATOM 716 C CA . VAL A 1 91 ? 4.102 5.893 -0.562 1.00 90.31 91 VAL A CA 1
ATOM 717 C C . VAL A 1 91 ? 5.501 6.256 -1.008 1.00 90.31 91 VAL A C 1
ATOM 719 O O . VAL A 1 91 ? 6.384 5.407 -1.054 1.00 90.31 91 VAL A O 1
ATOM 722 N N . ARG A 1 92 ? 5.704 7.523 -1.362 1.00 87.81 92 ARG A N 1
ATOM 723 C CA . ARG A 1 92 ? 7.018 8.012 -1.783 1.00 87.81 92 ARG A CA 1
ATOM 724 C C . ARG A 1 92 ? 7.885 8.296 -0.575 1.00 87.81 92 ARG A C 1
ATOM 726 O O . ARG A 1 92 ? 7.403 8.815 0.432 1.00 87.81 92 ARG A O 1
ATOM 733 N N . ILE A 1 93 ? 9.164 7.979 -0.705 1.00 83.50 93 ILE A N 1
ATOM 734 C CA . ILE A 1 93 ? 10.169 8.276 0.309 1.00 83.50 93 ILE A CA 1
ATOM 735 C C . ILE A 1 93 ? 11.283 9.038 -0.391 1.00 83.50 93 ILE A C 1
ATOM 737 O O . ILE A 1 93 ? 11.882 8.541 -1.341 1.00 83.50 93 ILE A O 1
ATOM 741 N N . ALA A 1 94 ? 11.545 10.257 0.077 1.00 76.56 94 ALA A N 1
ATOM 742 C CA . ALA A 1 94 ? 12.702 11.011 -0.367 1.00 76.56 94 ALA A CA 1
ATOM 743 C C . ALA A 1 94 ? 13.946 10.377 0.261 1.00 76.56 94 ALA A C 1
ATOM 745 O O . ALA A 1 94 ? 14.192 10.527 1.458 1.00 76.56 94 ALA A O 1
ATOM 746 N N . LEU A 1 95 ? 14.707 9.634 -0.538 1.00 73.44 95 LEU A N 1
ATOM 747 C CA . LEU A 1 95 ? 16.035 9.192 -0.138 1.00 73.44 95 LEU A CA 1
ATOM 748 C C . LEU A 1 95 ? 16.948 10.419 -0.174 1.00 73.44 95 LEU A C 1
ATOM 750 O O . LEU A 1 95 ? 17.190 10.982 -1.240 1.00 73.44 95 LEU A O 1
ATOM 754 N N . SER A 1 96 ? 17.424 10.853 0.991 1.00 61.81 96 SER A N 1
ATOM 755 C CA . SER A 1 96 ? 18.373 11.961 1.138 1.00 61.81 96 SER A CA 1
ATOM 756 C C . SER A 1 96 ? 19.753 11.551 0.612 1.00 61.81 96 SER A C 1
ATOM 758 O O . SER A 1 96 ? 20.679 11.335 1.388 1.00 61.81 96 SER A O 1
ATOM 760 N N . SER A 1 97 ? 19.896 11.381 -0.702 1.00 63.19 97 SER A N 1
ATOM 761 C CA . SER A 1 97 ? 21.201 11.162 -1.319 1.00 63.19 97 SER A CA 1
ATOM 762 C C . SER A 1 97 ? 21.808 12.513 -1.707 1.00 63.19 97 SER A C 1
ATOM 764 O O . SER A 1 97 ? 21.151 13.299 -2.388 1.00 63.19 97 SER A O 1
ATOM 766 N N . PRO A 1 98 ? 23.066 12.812 -1.344 1.00 61.44 98 PRO A N 1
ATOM 767 C CA . PRO A 1 98 ? 23.719 14.064 -1.732 1.00 61.44 98 PRO A CA 1
ATOM 768 C C . PRO A 1 98 ? 23.914 14.203 -3.254 1.00 61.44 98 PRO A C 1
ATOM 770 O O . PRO A 1 98 ? 24.243 15.287 -3.725 1.00 61.44 98 PRO A O 1
ATOM 773 N N . SER A 1 99 ? 23.707 13.128 -4.025 1.00 63.78 99 SER A N 1
ATOM 774 C CA . SER A 1 99 ? 23.817 13.108 -5.487 1.00 63.78 99 SER A CA 1
ATOM 775 C C . SER A 1 99 ? 22.485 12.954 -6.229 1.00 63.78 99 SER A C 1
ATOM 777 O O . SER A 1 99 ? 22.497 12.915 -7.458 1.00 63.78 99 SER A O 1
ATOM 779 N N . SER A 1 100 ? 21.346 12.834 -5.533 1.00 63.00 100 SER A N 1
ATOM 780 C CA . SER A 1 100 ? 20.065 12.596 -6.209 1.00 63.00 100 SER A CA 1
ATOM 781 C C . SER A 1 100 ? 19.605 13.836 -6.963 1.00 63.00 100 SER A C 1
ATOM 783 O O . SER A 1 100 ? 19.485 14.923 -6.393 1.00 63.00 100 SER A O 1
ATOM 785 N N . SER A 1 101 ? 19.306 13.656 -8.245 1.00 70.06 101 SER A N 1
ATOM 786 C CA . SER A 1 101 ? 18.655 14.676 -9.052 1.00 70.06 101 SER A CA 1
ATOM 787 C C . SER A 1 101 ? 17.221 14.915 -8.545 1.00 70.06 101 SER A C 1
ATOM 789 O O . SER A 1 101 ? 16.627 14.023 -7.929 1.00 70.06 101 SER A O 1
ATOM 791 N N . PRO A 1 102 ? 16.604 16.078 -8.824 1.00 68.00 102 PRO A N 1
ATOM 792 C CA . PRO A 1 102 ? 15.241 16.388 -8.375 1.00 68.00 102 PRO A CA 1
ATOM 793 C C . PRO A 1 102 ? 14.169 15.365 -8.801 1.00 68.00 102 PRO A C 1
ATOM 795 O O . PRO A 1 102 ? 13.086 15.345 -8.223 1.00 68.00 102 PRO A O 1
ATOM 798 N N . GLY A 1 103 ? 14.449 14.515 -9.799 1.00 70.25 103 GLY A N 1
ATOM 799 C CA . GLY A 1 103 ? 13.541 13.468 -10.276 1.00 70.25 103 GLY A CA 1
ATOM 800 C C . GLY A 1 103 ? 13.682 12.111 -9.577 1.00 70.25 103 GLY A C 1
ATOM 801 O O . GLY A 1 103 ? 12.782 11.279 -9.696 1.00 70.25 103 GLY A O 1
ATOM 802 N N . ASP A 1 104 ? 14.767 11.869 -8.836 1.00 70.19 104 ASP A N 1
ATOM 803 C CA . ASP A 1 104 ? 15.039 10.545 -8.257 1.00 70.19 104 ASP A CA 1
ATOM 804 C C . ASP A 1 104 ? 14.153 10.247 -7.041 1.00 70.19 104 ASP A C 1
ATOM 806 O O . ASP A 1 104 ? 13.754 9.104 -6.827 1.00 70.19 104 ASP A O 1
ATOM 810 N N . ALA A 1 105 ? 13.730 11.275 -6.297 1.00 70.44 105 ALA A N 1
ATOM 811 C CA . ALA A 1 105 ? 12.831 11.117 -5.151 1.00 70.44 105 ALA A CA 1
ATOM 812 C C . ALA A 1 105 ? 11.449 10.537 -5.524 1.00 70.44 105 ALA A C 1
ATOM 814 O O . ALA A 1 105 ? 10.744 10.016 -4.662 1.00 70.44 105 ALA A O 1
ATOM 815 N N . GLU A 1 106 ? 11.044 10.602 -6.799 1.00 81.19 106 GLU A N 1
ATOM 816 C CA . GLU A 1 106 ? 9.781 10.011 -7.259 1.00 81.19 106 GLU A CA 1
ATOM 817 C C . GLU A 1 106 ? 9.884 8.525 -7.627 1.00 81.19 106 GLU A C 1
ATOM 819 O O . GLU A 1 106 ? 8.853 7.884 -7.855 1.00 81.19 106 GLU A O 1
ATOM 824 N N . ARG A 1 107 ? 11.102 7.976 -7.692 1.00 88.19 107 ARG A N 1
ATOM 825 C CA . ARG A 1 107 ? 11.363 6.619 -8.192 1.00 88.19 107 ARG A CA 1
ATOM 826 C C . ARG A 1 107 ? 11.421 5.553 -7.105 1.00 88.19 107 ARG A C 1
ATOM 828 O O . ARG A 1 107 ? 11.431 4.364 -7.423 1.00 88.19 107 ARG A O 1
ATOM 835 N N . HIS A 1 108 ? 11.435 5.984 -5.848 1.00 90.31 108 HIS A N 1
ATOM 836 C CA . HIS A 1 108 ? 11.645 5.149 -4.673 1.00 90.31 108 HIS A CA 1
ATOM 837 C C . HIS A 1 108 ? 10.493 5.287 -3.673 1.00 90.31 108 HIS A C 1
ATOM 839 O O . HIS A 1 108 ? 9.783 6.299 -3.616 1.00 90.31 108 HIS A O 1
ATOM 845 N N . GLY A 1 109 ? 10.314 4.255 -2.853 1.00 92.06 109 GLY A N 1
ATOM 846 C CA . GLY A 1 109 ? 9.304 4.242 -1.805 1.00 92.06 109 GLY A CA 1
ATOM 847 C C . GLY A 1 109 ? 8.710 2.864 -1.558 1.00 92.06 109 GLY A C 1
ATOM 848 O O . GLY A 1 109 ? 9.388 1.846 -1.652 1.00 92.06 109 GLY A O 1
ATOM 849 N N . ILE A 1 110 ? 7.431 2.838 -1.200 1.00 92.88 110 ILE A N 1
ATOM 850 C CA . ILE A 1 110 ? 6.706 1.634 -0.808 1.00 92.88 110 ILE A CA 1
ATOM 851 C C . ILE A 1 110 ? 5.439 1.521 -1.645 1.00 92.88 110 ILE A C 1
ATOM 853 O O . ILE A 1 110 ? 4.637 2.456 -1.717 1.00 92.88 110 ILE A O 1
ATOM 857 N N . LEU A 1 111 ? 5.239 0.350 -2.243 1.00 95.25 111 LEU A N 1
ATOM 858 C CA . LEU A 1 111 ? 3.970 -0.023 -2.858 1.00 95.25 111 LEU A CA 1
ATOM 859 C C . LEU A 1 111 ? 3.162 -0.833 -1.848 1.00 95.25 111 LEU A C 1
ATOM 861 O O . LEU A 1 111 ? 3.504 -1.980 -1.566 1.00 95.25 111 LEU A O 1
ATOM 865 N N . LEU A 1 112 ? 2.113 -0.228 -1.296 1.00 95.75 112 LEU A N 1
ATOM 866 C CA . LEU A 1 112 ? 1.203 -0.832 -0.326 1.00 95.75 112 LEU A CA 1
ATOM 867 C C . LEU A 1 112 ? 0.029 -1.496 -1.036 1.00 95.75 112 LEU A C 1
ATOM 869 O O . LEU A 1 112 ? -0.690 -0.857 -1.805 1.00 95.75 112 LEU A O 1
ATOM 873 N N . PHE A 1 113 ? -0.198 -2.771 -0.751 1.00 97.12 113 PHE A N 1
ATOM 874 C CA . PHE A 1 113 ? -1.241 -3.547 -1.403 1.00 97.12 113 PHE A CA 1
ATOM 875 C C . PHE A 1 113 ? -1.928 -4.535 -0.453 1.00 97.12 113 PHE A C 1
ATOM 877 O O . PHE A 1 113 ? -1.327 -5.014 0.513 1.00 97.12 113 PHE A O 1
ATOM 884 N N . PRO A 1 114 ? -3.208 -4.851 -0.707 1.00 97.12 114 PRO A N 1
ATOM 885 C CA . PRO A 1 114 ? -3.990 -5.726 0.148 1.00 97.12 114 PRO A CA 1
ATOM 886 C C . PRO A 1 114 ? -3.682 -7.202 -0.096 1.00 97.12 114 PRO A C 1
ATOM 888 O O . PRO A 1 114 ? -3.271 -7.629 -1.185 1.00 97.12 114 PRO A O 1
ATOM 891 N N . THR A 1 115 ? -3.952 -7.998 0.935 1.00 94.94 115 THR A N 1
ATOM 892 C CA . THR A 1 115 ? -3.914 -9.461 0.861 1.00 94.94 115 THR A CA 1
ATOM 893 C C . THR A 1 115 ? -5.275 -10.008 0.434 1.00 94.94 115 THR A C 1
ATOM 895 O O . THR A 1 115 ? -6.307 -9.394 0.690 1.00 94.94 115 THR A O 1
ATOM 898 N N . SER A 1 116 ? -5.288 -11.167 -0.223 1.00 92.56 116 SER A N 1
ATOM 899 C CA . SER A 1 116 ? -6.518 -11.822 -0.698 1.00 92.56 116 SER A CA 1
ATOM 900 C C . SER A 1 116 ? -7.324 -12.508 0.392 1.00 92.56 116 SER A C 1
ATOM 902 O O . SER A 1 116 ? -8.511 -12.761 0.220 1.00 92.56 116 SER A O 1
ATOM 904 N N . ASN A 1 117 ? -6.683 -12.813 1.511 1.00 91.81 117 ASN A N 1
ATOM 905 C CA . ASN A 1 117 ? -7.239 -13.619 2.586 1.00 91.81 117 ASN A CA 1
ATOM 906 C C . ASN A 1 117 ? -7.476 -12.824 3.877 1.00 91.81 117 ASN A C 1
ATOM 908 O O . ASN A 1 117 ? -8.045 -13.370 4.820 1.00 91.81 117 ASN A O 1
ATOM 912 N N . SER A 1 118 ? -7.042 -11.562 3.955 1.00 94.06 118 SER A N 1
ATOM 913 C CA . SER A 1 118 ? -7.158 -10.765 5.174 1.00 94.06 118 SER A CA 1
ATOM 914 C C . SER A 1 118 ? -7.282 -9.270 4.899 1.00 94.06 118 SER A C 1
ATOM 916 O O . SER A 1 118 ? -6.403 -8.644 4.311 1.00 94.06 118 SER A O 1
ATOM 918 N N . SER A 1 119 ? -8.335 -8.663 5.452 1.00 95.75 119 SER A N 1
ATOM 919 C CA . SER A 1 119 ? -8.448 -7.204 5.552 1.00 95.75 119 SER A CA 1
ATOM 920 C C . SER A 1 119 ? -7.665 -6.625 6.737 1.00 95.75 119 SER A C 1
ATOM 922 O O . SER A 1 119 ? -7.619 -5.415 6.915 1.00 95.75 119 SER A O 1
ATOM 924 N N . SER A 1 120 ? -7.110 -7.471 7.611 1.00 95.31 120 SER A N 1
ATOM 925 C CA . SER A 1 120 ? -6.371 -7.037 8.809 1.00 95.31 120 SER A CA 1
ATOM 926 C C . SER A 1 120 ? -4.863 -6.952 8.570 1.00 95.31 120 SER A C 1
ATOM 928 O O . SER A 1 120 ? -4.112 -6.708 9.509 1.00 95.31 120 SER A O 1
ATOM 930 N N . VAL A 1 121 ? -4.429 -7.170 7.327 1.00 95.25 121 VAL A N 1
ATOM 931 C CA . VAL A 1 121 ? -3.030 -7.131 6.908 1.00 95.25 121 VAL A CA 1
ATOM 932 C C . VAL A 1 121 ? -2.918 -6.377 5.583 1.00 95.25 121 VAL A C 1
ATOM 934 O O . VAL A 1 121 ? -3.777 -6.510 4.709 1.00 95.25 121 VAL A O 1
ATOM 937 N N . LEU A 1 122 ? -1.852 -5.596 5.438 1.00 95.69 122 LEU A N 1
ATOM 938 C CA . LEU A 1 122 ? -1.389 -5.035 4.170 1.00 95.69 122 LEU A CA 1
ATOM 939 C C . LEU A 1 122 ? 0.060 -5.464 3.948 1.00 95.69 122 LEU A C 1
ATOM 941 O O . LEU A 1 122 ? 0.813 -5.606 4.908 1.00 95.69 122 LEU A O 1
ATOM 945 N N . PHE A 1 123 ? 0.458 -5.641 2.695 1.00 95.44 123 PHE A N 1
ATOM 946 C CA . PHE A 1 123 ? 1.861 -5.814 2.335 1.00 95.44 123 PHE A CA 1
ATOM 947 C C . PHE A 1 123 ? 2.426 -4.516 1.773 1.00 95.44 123 PHE A C 1
ATOM 949 O O . PHE A 1 123 ? 1.707 -3.755 1.127 1.00 95.44 123 PHE A O 1
ATOM 956 N N . GLY A 1 124 ? 3.712 -4.276 2.002 1.00 94.31 124 GLY A N 1
ATOM 957 C CA . GLY A 1 124 ? 4.488 -3.254 1.314 1.00 94.31 124 GLY A CA 1
ATOM 958 C C . GLY A 1 124 ? 5.673 -3.877 0.598 1.00 94.31 124 GLY A C 1
ATOM 959 O O . GLY A 1 124 ? 6.465 -4.571 1.231 1.00 94.31 124 GLY A O 1
ATOM 960 N N . ALA A 1 125 ? 5.793 -3.617 -0.701 1.00 94.75 125 ALA A N 1
ATOM 961 C CA . ALA A 1 125 ? 7.014 -3.884 -1.453 1.00 94.75 125 ALA A CA 1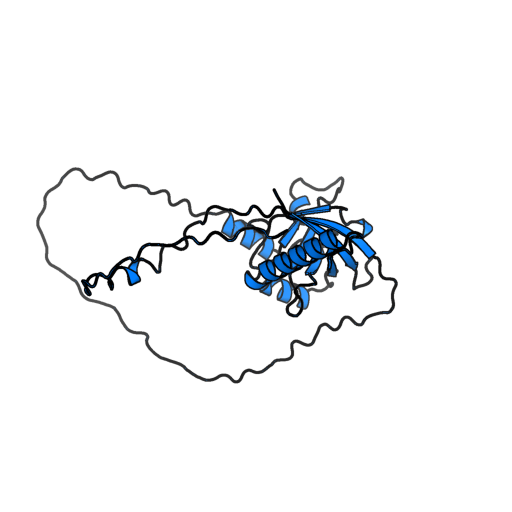
ATOM 962 C C . ALA A 1 125 ? 7.936 -2.664 -1.366 1.00 94.75 125 ALA A C 1
ATOM 964 O O . ALA A 1 125 ? 7.499 -1.546 -1.659 1.00 94.75 125 ALA A O 1
ATOM 965 N N . LEU A 1 126 ? 9.176 -2.884 -0.932 1.00 92.62 126 LEU A N 1
ATOM 966 C CA . LEU A 1 126 ? 10.125 -1.831 -0.584 1.00 92.62 126 LEU A CA 1
ATOM 967 C C . LEU A 1 126 ? 11.104 -1.547 -1.728 1.00 92.62 126 LEU A C 1
ATOM 969 O O . LEU A 1 126 ? 11.847 -2.422 -2.155 1.00 92.62 126 LEU A O 1
ATOM 973 N N . PHE A 1 127 ? 11.138 -0.296 -2.175 1.00 93.06 127 PHE A N 1
ATOM 974 C CA . PHE A 1 127 ? 12.041 0.227 -3.200 1.00 93.06 127 PHE A CA 1
ATOM 975 C C . PHE A 1 127 ? 12.885 1.337 -2.572 1.00 93.06 127 PHE A C 1
ATOM 977 O O . PHE A 1 127 ? 12.685 2.518 -2.853 1.00 93.06 127 PHE A O 1
ATOM 984 N N . LEU A 1 128 ? 13.731 0.961 -1.608 1.00 88.88 128 LEU A N 1
ATOM 985 C CA . LEU A 1 128 ? 14.448 1.899 -0.728 1.00 88.88 128 LEU A CA 1
ATOM 986 C C . LEU A 1 128 ? 15.939 2.017 -1.042 1.00 88.88 128 LEU A C 1
ATOM 988 O O . LEU A 1 128 ? 16.627 2.837 -0.438 1.00 88.88 128 LEU A O 1
ATOM 992 N N . THR A 1 129 ? 16.448 1.205 -1.965 1.00 86.75 129 THR A N 1
ATOM 993 C CA . THR A 1 129 ? 17.841 1.268 -2.404 1.00 86.75 129 THR A CA 1
ATOM 994 C C . THR A 1 129 ? 17.930 1.997 -3.747 1.00 86.75 129 THR A C 1
ATOM 996 O O . THR A 1 129 ? 16.975 1.958 -4.524 1.00 86.75 129 THR A O 1
ATOM 999 N N . PRO A 1 130 ? 19.074 2.617 -4.088 1.00 83.38 130 PRO A N 1
ATOM 1000 C CA . PRO A 1 130 ? 19.268 3.222 -5.408 1.00 83.38 130 PRO A CA 1
ATOM 1001 C C . PRO A 1 130 ? 19.117 2.235 -6.578 1.00 83.38 130 PRO A C 1
ATOM 1003 O O . PRO A 1 130 ? 18.816 2.650 -7.693 1.00 83.38 130 PRO A O 1
ATOM 1006 N N . ALA A 1 131 ? 19.330 0.936 -6.337 1.00 86.69 131 ALA A N 1
ATOM 1007 C CA . ALA A 1 131 ? 19.164 -0.110 -7.345 1.00 86.69 131 ALA A CA 1
ATOM 1008 C C . ALA A 1 131 ? 17.692 -0.519 -7.537 1.00 86.69 131 ALA A C 1
ATOM 1010 O O . ALA A 1 131 ? 17.312 -0.981 -8.616 1.00 86.69 131 ALA A O 1
ATOM 1011 N N . ASP A 1 132 ? 16.860 -0.331 -6.511 1.00 89.25 132 ASP A N 1
ATOM 1012 C CA . ASP A 1 132 ? 15.453 -0.710 -6.515 1.00 89.25 132 ASP A CA 1
ATOM 1013 C C . ASP A 1 132 ? 14.573 0.504 -6.804 1.00 89.25 132 ASP A C 1
ATOM 1015 O O . ASP A 1 132 ? 14.241 1.297 -5.922 1.00 89.25 132 ASP A O 1
ATOM 1019 N N . VAL A 1 133 ? 14.162 0.625 -8.064 1.00 92.38 133 VAL A N 1
ATOM 1020 C CA . VAL A 1 133 ? 13.207 1.637 -8.536 1.00 92.38 133 VAL A CA 1
ATOM 1021 C C . VAL A 1 133 ? 11.826 1.028 -8.760 1.00 92.38 133 VAL A C 1
ATOM 1023 O O . VAL A 1 133 ? 11.702 -0.168 -9.048 1.00 92.38 133 VAL A O 1
ATOM 1026 N N . PHE A 1 134 ? 10.776 1.850 -8.675 1.00 94.81 134 PHE A N 1
ATOM 1027 C CA . PHE A 1 134 ? 9.438 1.410 -9.062 1.00 94.81 134 PHE A CA 1
ATOM 1028 C C . PHE A 1 134 ? 9.420 0.914 -10.515 1.00 94.81 134 PHE A C 1
ATOM 1030 O O . PHE A 1 134 ? 10.079 1.506 -11.374 1.00 94.81 134 PHE A O 1
ATOM 1037 N N . PRO A 1 135 ? 8.645 -0.141 -10.810 1.00 95.38 135 PRO A N 1
ATOM 1038 C CA . PRO A 1 135 ? 8.534 -0.669 -12.161 1.00 95.38 135 PRO A CA 1
ATOM 1039 C C . PRO A 1 135 ? 7.774 0.283 -13.093 1.00 95.38 135 PRO A C 1
ATOM 1041 O O . PRO A 1 135 ? 6.887 1.021 -12.660 1.00 95.38 135 PRO A O 1
ATOM 1044 N N . ASP A 1 136 ? 8.068 0.201 -14.393 1.00 94.44 136 ASP A N 1
ATOM 1045 C CA . ASP A 1 136 ? 7.600 1.163 -15.402 1.00 94.44 136 ASP A CA 1
ATOM 1046 C C . ASP A 1 136 ? 6.079 1.350 -15.442 1.00 94.44 136 ASP A C 1
ATOM 1048 O O . ASP A 1 136 ? 5.581 2.466 -15.619 1.00 94.44 136 ASP A O 1
ATOM 1052 N N . PHE A 1 137 ? 5.326 0.273 -15.196 1.00 95.00 137 PHE A N 1
ATOM 1053 C CA . PHE A 1 137 ? 3.863 0.304 -15.207 1.00 95.00 137 PHE A CA 1
ATOM 1054 C C . PHE A 1 137 ? 3.264 1.249 -14.155 1.00 95.00 137 PHE A C 1
ATOM 1056 O O . PHE A 1 137 ? 2.153 1.747 -14.345 1.00 95.00 137 PHE A O 1
ATOM 1063 N N . VAL A 1 138 ? 3.994 1.549 -13.074 1.00 94.31 138 VAL A N 1
ATOM 1064 C CA . VAL A 1 138 ? 3.583 2.545 -12.074 1.00 94.31 138 VAL A CA 1
ATOM 1065 C C . VAL A 1 138 ? 3.536 3.940 -12.706 1.00 94.31 138 VAL A C 1
ATOM 1067 O O . VAL A 1 138 ? 2.583 4.690 -12.486 1.00 94.31 138 VAL A O 1
ATOM 1070 N N . TYR A 1 139 ? 4.521 4.284 -13.540 1.00 90.94 139 TYR A N 1
ATOM 1071 C CA . TYR A 1 139 ? 4.580 5.588 -14.203 1.00 90.94 139 TYR A CA 1
ATOM 1072 C C . TYR A 1 139 ? 3.607 5.677 -15.376 1.00 90.94 139 TYR A C 1
ATOM 1074 O O . TYR A 1 139 ? 2.942 6.702 -15.525 1.00 90.94 139 TYR A O 1
ATOM 1082 N N . THR A 1 140 ? 3.473 4.610 -16.174 1.00 89.38 140 THR A N 1
ATOM 1083 C CA . THR A 1 140 ? 2.530 4.580 -17.303 1.00 89.38 140 THR A CA 1
ATOM 1084 C C . THR A 1 140 ? 1.109 4.860 -16.828 1.00 89.38 140 THR A C 1
ATOM 1086 O O . THR A 1 140 ? 0.440 5.737 -17.367 1.00 89.38 140 THR A O 1
ATOM 1089 N N . GLN A 1 141 ? 0.673 4.185 -15.763 1.00 88.75 141 GLN A N 1
ATOM 1090 C CA . GLN A 1 141 ? -0.670 4.369 -15.216 1.00 88.75 141 GLN A CA 1
ATOM 1091 C C . GLN A 1 141 ? -0.875 5.771 -14.642 1.00 88.75 141 GLN A C 1
ATOM 1093 O O . GLN A 1 141 ? -1.909 6.399 -14.870 1.00 88.75 141 GLN A O 1
ATOM 1098 N N . ARG A 1 142 ? 0.137 6.323 -13.965 1.00 85.25 142 ARG A N 1
ATOM 1099 C CA . ARG A 1 142 ? 0.085 7.704 -13.473 1.00 85.25 142 ARG A CA 1
ATOM 1100 C C . ARG A 1 142 ? -0.053 8.719 -14.615 1.00 85.25 142 ARG A C 1
ATOM 1102 O O . ARG A 1 142 ? -0.828 9.671 -14.490 1.00 85.25 142 ARG A O 1
ATOM 1109 N N . ALA A 1 143 ? 0.660 8.513 -15.721 1.00 83.56 143 ALA A N 1
ATOM 1110 C CA . ALA A 1 143 ? 0.578 9.372 -16.897 1.00 83.56 143 ALA A CA 1
ATOM 1111 C C . ALA A 1 143 ? -0.809 9.306 -17.557 1.00 83.56 143 ALA A C 1
ATOM 1113 O O . ALA A 1 143 ? -1.389 10.354 -17.840 1.00 83.56 143 ALA A O 1
ATOM 1114 N N . THR A 1 144 ? -1.381 8.105 -17.715 1.00 81.62 144 THR A N 1
ATOM 1115 C CA . THR A 1 144 ? -2.719 7.917 -18.304 1.00 81.62 144 THR A CA 1
ATOM 1116 C C . THR A 1 144 ? -3.801 8.681 -17.547 1.00 81.62 144 THR A C 1
ATOM 1118 O O . THR A 1 144 ? -4.670 9.279 -18.170 1.00 81.62 144 THR A O 1
ATOM 1121 N N . HIS A 1 145 ? -3.741 8.720 -16.215 1.00 71.19 145 HIS A N 1
ATOM 1122 C CA . HIS A 1 145 ? -4.736 9.462 -15.444 1.00 71.19 145 HIS A CA 1
ATOM 1123 C C . HIS A 1 145 ? -4.494 10.978 -15.379 1.00 71.19 145 HIS A C 1
ATOM 1125 O O . HIS A 1 145 ? -5.430 11.728 -15.112 1.00 71.19 145 HIS A O 1
ATOM 1131 N N . THR A 1 146 ? -3.259 11.440 -15.594 1.00 68.19 146 THR A N 1
ATOM 1132 C CA . THR A 1 146 ? -2.944 12.880 -15.587 1.00 68.19 146 THR A CA 1
ATOM 1133 C C . THR A 1 146 ? -3.279 13.526 -16.934 1.00 68.19 146 THR A C 1
ATOM 1135 O O . THR A 1 146 ? -3.675 14.688 -16.983 1.00 68.19 146 THR A O 1
ATOM 1138 N N . ALA A 1 147 ? -3.185 12.765 -18.027 1.00 63.16 147 ALA A N 1
ATOM 1139 C CA . ALA A 1 147 ? -3.634 13.173 -19.351 1.00 63.16 147 ALA A CA 1
ATOM 1140 C C . ALA A 1 147 ? -5.165 13.069 -19.459 1.00 63.16 147 ALA A C 1
ATOM 1142 O O . ALA A 1 147 ? -5.701 12.237 -20.189 1.00 63.16 147 ALA A O 1
ATOM 1143 N N . ALA A 1 148 ? -5.892 13.907 -18.717 1.00 56.12 148 ALA A N 1
ATOM 1144 C CA . ALA A 1 148 ? -7.304 14.115 -19.007 1.00 56.12 148 ALA A CA 1
ATOM 1145 C C . ALA A 1 148 ? -7.427 14.582 -20.472 1.00 56.12 148 ALA A C 1
ATOM 1147 O O . ALA A 1 148 ? -6.689 15.489 -20.874 1.00 56.12 148 ALA A O 1
ATOM 1148 N N . PRO A 1 149 ? -8.313 13.987 -21.289 1.00 54.66 149 PRO A N 1
ATOM 1149 C CA . PRO A 1 149 ? -8.556 14.483 -22.629 1.00 54.66 149 PRO A CA 1
ATOM 1150 C C . PRO A 1 149 ? -9.118 15.894 -22.492 1.00 54.66 149 PRO A C 1
ATOM 1152 O O . PRO A 1 149 ? -10.257 16.089 -22.065 1.00 54.66 149 PRO A O 1
ATOM 1155 N N . SER A 1 150 ? -8.308 16.890 -22.842 1.00 56.25 150 SER A N 1
ATOM 1156 C CA . SER A 1 150 ? -8.802 18.214 -23.176 1.00 56.25 150 SER A CA 1
ATOM 1157 C C . SER A 1 150 ? -9.707 18.038 -24.388 1.00 56.25 150 SER A C 1
ATOM 1159 O O . SER A 1 150 ? -9.266 18.156 -25.529 1.00 56.25 150 SER A O 1
ATOM 1161 N N . PHE A 1 151 ? -10.982 17.728 -24.151 1.00 57.03 151 PHE A N 1
ATOM 1162 C CA . PHE A 1 151 ? -12.043 17.994 -25.104 1.00 57.03 151 PHE A CA 1
ATOM 1163 C C . PHE A 1 151 ? -12.143 19.514 -25.192 1.00 57.03 151 PHE A C 1
ATOM 1165 O O . PHE A 1 151 ? -13.018 20.147 -24.606 1.00 57.03 151 PHE A O 1
ATOM 1172 N N . ALA A 1 152 ? -11.182 20.121 -25.887 1.00 55.66 152 ALA A N 1
ATOM 1173 C CA . ALA A 1 152 ? -11.404 21.404 -26.497 1.00 55.66 152 ALA A CA 1
ATOM 1174 C C . ALA A 1 152 ? -12.585 21.174 -27.440 1.00 55.66 152 ALA A C 1
ATOM 1176 O O . ALA A 1 152 ? -12.421 20.657 -28.544 1.00 55.66 152 ALA A O 1
ATOM 1177 N N . SER A 1 153 ? -13.793 21.488 -26.968 1.00 53.91 153 SER A N 1
ATOM 1178 C CA . SER A 1 153 ? -14.906 21.804 -27.847 1.00 53.91 153 SER A CA 1
ATOM 1179 C C . SER A 1 153 ? -14.441 22.984 -28.684 1.00 53.91 153 SER A C 1
ATOM 1181 O O . SER A 1 153 ? -14.645 24.145 -28.331 1.00 53.91 153 SER A O 1
ATOM 1183 N N . THR A 1 154 ? -13.780 22.688 -29.799 1.00 54.81 154 THR A N 1
ATOM 1184 C CA . THR A 1 154 ? -13.840 23.535 -30.974 1.00 54.81 154 THR A CA 1
ATOM 1185 C C . THR A 1 154 ? -15.308 23.532 -31.359 1.00 54.81 154 THR A C 1
ATOM 1187 O O . THR A 1 154 ? -15.767 22.672 -32.101 1.00 54.81 154 THR A O 1
ATOM 1190 N N . TYR A 1 155 ? -16.075 24.446 -30.767 1.00 48.34 155 TYR A N 1
ATOM 1191 C CA . TYR A 1 155 ? -17.361 24.825 -31.314 1.00 48.34 155 TYR A CA 1
ATOM 1192 C C . TYR A 1 155 ? -17.070 25.296 -32.742 1.00 48.34 155 TYR A C 1
ATOM 1194 O O . TYR A 1 155 ? -16.329 26.272 -32.905 1.00 48.34 155 TYR A O 1
ATOM 1202 N N . PRO A 1 156 ? -17.557 24.606 -33.788 1.00 56.09 156 PRO A N 1
ATOM 1203 C CA . PRO A 1 156 ? -17.522 25.189 -35.111 1.00 56.09 156 PRO A CA 1
ATOM 1204 C C . PRO A 1 156 ? -18.398 26.439 -35.042 1.00 56.09 156 PRO A C 1
ATOM 1206 O O . PRO A 1 156 ? -19.595 26.359 -34.765 1.00 56.09 156 PRO A O 1
ATOM 1209 N N . ASN A 1 157 ? -17.775 27.603 -35.218 1.00 53.59 157 ASN A N 1
ATOM 1210 C CA . ASN A 1 157 ? -18.490 28.854 -35.418 1.00 53.59 157 ASN A CA 1
ATOM 1211 C C . ASN A 1 157 ? -19.561 28.641 -36.492 1.00 53.59 157 ASN A C 1
ATOM 1213 O O . ASN A 1 157 ? -19.287 28.059 -37.544 1.00 53.59 157 ASN A O 1
ATOM 1217 N N . SER A 1 158 ? -20.777 29.088 -36.189 1.00 53.19 158 SER A N 1
ATOM 1218 C CA . SER A 1 158 ? -21.954 28.930 -37.032 1.00 53.19 158 SER A CA 1
ATOM 1219 C C . SER A 1 158 ? -21.702 29.329 -38.495 1.00 53.19 158 SER A C 1
ATOM 1221 O O . SER A 1 158 ? -21.045 30.342 -38.754 1.00 53.19 158 SER A O 1
ATOM 1223 N N . PRO A 1 159 ? -22.272 28.583 -39.455 1.00 56.41 159 PRO A N 1
ATOM 1224 C CA . PRO A 1 159 ? -22.190 28.895 -40.872 1.00 56.41 159 PRO A CA 1
ATOM 1225 C C . PRO A 1 159 ? -23.144 30.039 -41.232 1.00 56.41 159 PRO A C 1
ATOM 1227 O O . PRO A 1 159 ? -24.314 30.042 -40.846 1.00 56.41 159 PRO A O 1
ATOM 1230 N N . LYS A 1 160 ? -22.648 30.992 -42.023 1.00 53.50 160 LYS A N 1
ATOM 1231 C CA . LYS A 1 160 ? -23.474 31.972 -42.728 1.00 53.50 160 LYS A CA 1
ATOM 1232 C C . LYS A 1 160 ? -23.710 31.454 -44.152 1.00 53.50 160 LYS A C 1
ATOM 1234 O O . LYS A 1 160 ? -22.754 31.299 -44.898 1.00 53.50 160 LYS A O 1
ATOM 1239 N N . GLU A 1 161 ? -24.974 31.136 -44.433 1.00 50.44 161 GLU A N 1
ATOM 1240 C CA . GLU A 1 161 ? -25.661 31.040 -45.735 1.00 50.44 161 GLU A CA 1
ATOM 1241 C C . GLU A 1 161 ? -24.892 30.555 -46.978 1.00 50.44 161 GLU A C 1
ATOM 1243 O O . GLU A 1 161 ? -24.076 31.279 -47.538 1.00 50.44 161 GLU A O 1
ATOM 1248 N N . ALA A 1 162 ? -25.346 29.434 -47.550 1.00 46.47 162 ALA A N 1
ATOM 1249 C CA . ALA A 1 162 ? -25.680 29.386 -48.976 1.00 46.47 162 ALA A CA 1
ATOM 1250 C C . ALA A 1 162 ? -26.660 28.239 -49.270 1.00 46.47 162 ALA A C 1
ATOM 1252 O O . ALA A 1 162 ? -26.450 27.086 -48.901 1.00 46.47 162 ALA A O 1
ATOM 1253 N N . ILE A 1 163 ? -27.750 28.609 -49.932 1.00 55.94 163 ILE A N 1
ATOM 1254 C CA . ILE A 1 163 ? -28.856 27.782 -50.410 1.00 55.94 163 ILE A CA 1
ATOM 1255 C C . ILE A 1 163 ? -28.392 26.943 -51.610 1.00 55.94 163 ILE A C 1
ATOM 1257 O O . ILE A 1 163 ? -27.790 27.478 -52.538 1.00 55.94 163 ILE A O 1
ATOM 1261 N N . GLY A 1 164 ? -28.740 25.655 -51.634 1.00 48.34 164 GLY A N 1
ATOM 1262 C CA . GLY A 1 164 ? -28.597 24.801 -52.814 1.00 48.34 164 GLY A CA 1
ATOM 1263 C C . GLY A 1 164 ? -29.375 23.486 -52.665 1.00 48.34 164 GLY A C 1
ATOM 1264 O O . GLY A 1 164 ? -29.102 22.743 -51.724 1.00 48.34 164 GLY A O 1
ATOM 1265 N N . PRO A 1 165 ? -30.350 23.180 -53.544 1.00 62.75 165 PRO A N 1
ATOM 1266 C CA . PRO A 1 165 ? -31.084 21.919 -53.529 1.00 62.75 165 PRO A CA 1
ATOM 1267 C C . PRO A 1 165 ? -30.445 20.903 -54.486 1.00 62.75 165 PRO A C 1
ATOM 1269 O O . PRO A 1 165 ? -30.178 21.249 -55.635 1.00 62.75 165 PRO A O 1
ATOM 1272 N N . SER A 1 166 ? -30.242 19.666 -54.015 1.00 48.31 166 SER A N 1
ATOM 1273 C CA . SER A 1 166 ? -29.936 18.405 -54.742 1.00 48.31 166 SER A CA 1
ATOM 1274 C C . SER A 1 166 ? -28.974 17.572 -53.878 1.00 48.31 166 SER A C 1
ATOM 1276 O O . SER A 1 166 ? -28.109 18.135 -53.230 1.00 48.31 166 SER A O 1
ATOM 1278 N N . LEU A 1 167 ? -29.005 16.246 -53.786 1.00 48.25 167 LEU A N 1
ATOM 1279 C CA . LEU A 1 167 ? -29.653 15.226 -54.590 1.00 48.25 167 LEU A CA 1
ATOM 1280 C C . LEU A 1 167 ? -29.692 13.938 -53.753 1.00 48.25 167 LEU A C 1
ATOM 1282 O O . LEU A 1 167 ? -28.733 13.568 -53.081 1.00 48.25 167 LEU A O 1
ATOM 1286 N N . LEU A 1 168 ? -30.837 13.280 -53.851 1.00 50.00 168 LEU A N 1
ATOM 1287 C CA . LEU A 1 168 ? -31.125 11.884 -53.565 1.00 50.00 168 LEU A CA 1
ATOM 1288 C C . LEU A 1 168 ? -29.969 10.945 -53.974 1.00 50.00 168 LEU A C 1
ATOM 1290 O O . LEU A 1 168 ? -29.631 10.868 -55.154 1.00 50.00 168 LEU A O 1
ATOM 1294 N N . GLY A 1 169 ? -29.412 10.174 -53.036 1.00 43.03 169 GLY A N 1
ATOM 1295 C CA . GLY A 1 169 ? -28.525 9.070 -53.400 1.00 43.03 169 GLY A CA 1
ATOM 1296 C C . GLY A 1 169 ? -27.749 8.438 -52.247 1.00 43.03 169 GLY A C 1
ATOM 1297 O O . GLY A 1 169 ? -26.921 9.088 -51.628 1.00 43.03 169 GLY A O 1
ATOM 1298 N N . HIS A 1 170 ? -27.947 7.129 -52.081 1.00 46.66 170 HIS A N 1
ATOM 1299 C CA . HIS A 1 170 ? -27.021 6.184 -51.442 1.00 46.66 170 HIS A CA 1
ATOM 1300 C C . HIS A 1 170 ? -26.988 6.119 -49.907 1.00 46.66 170 HIS A C 1
ATOM 1302 O O . HIS A 1 170 ? -25.968 6.325 -49.259 1.00 46.66 170 HIS A O 1
ATOM 1308 N N . PHE A 1 171 ? -28.100 5.643 -49.345 1.00 44.19 171 PHE A N 1
ATOM 1309 C CA . PHE A 1 171 ? -28.057 4.684 -48.238 1.00 44.19 171 PHE A CA 1
ATOM 1310 C C . PHE A 1 171 ? -27.961 3.274 -48.836 1.00 44.19 171 PHE A C 1
ATOM 1312 O O . PHE A 1 171 ? -28.843 2.919 -49.612 1.00 44.19 171 PHE A O 1
ATOM 1319 N N . MET A 1 172 ? -26.915 2.508 -48.499 1.00 38.66 172 MET A N 1
ATOM 1320 C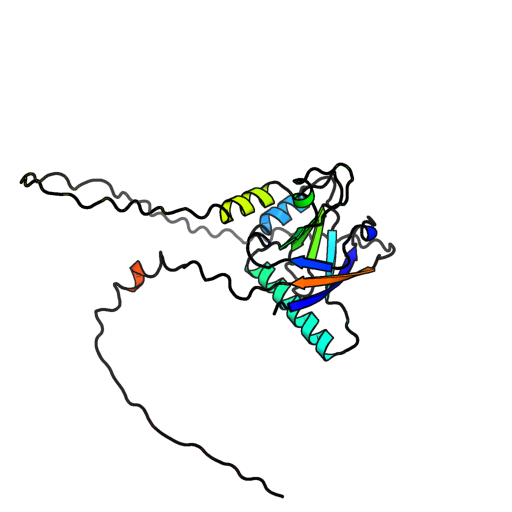 CA . MET A 1 172 ? -26.903 1.037 -48.329 1.00 38.66 172 MET A CA 1
ATOM 1321 C C . MET A 1 172 ? -25.457 0.508 -48.228 1.00 38.66 172 MET A C 1
ATOM 1323 O O . MET A 1 172 ? -24.642 0.740 -49.116 1.00 38.66 172 MET A O 1
ATOM 1327 N N . GLY A 1 173 ? -25.186 -0.281 -47.182 1.00 37.19 173 GLY A N 1
ATOM 1328 C CA . GLY A 1 173 ? -23.982 -1.114 -47.012 1.00 37.19 173 GLY A CA 1
ATOM 1329 C C . GLY A 1 173 ? -23.027 -0.564 -45.944 1.00 37.19 173 GLY A C 1
ATOM 1330 O O . GLY A 1 173 ? -22.576 0.562 -46.048 1.00 37.19 173 GLY A O 1
ATOM 1331 N N . ASN A 1 174 ? -22.647 -1.252 -44.869 1.00 37.97 174 ASN A N 1
ATOM 1332 C CA . ASN A 1 174 ? -22.709 -2.668 -44.535 1.00 37.97 174 ASN A CA 1
ATOM 1333 C C . ASN A 1 174 ? -22.777 -2.813 -43.007 1.00 37.97 174 ASN A C 1
ATOM 1335 O O . ASN A 1 174 ? -21.827 -2.459 -42.314 1.00 37.97 174 ASN A O 1
ATOM 1339 N N . LEU A 1 175 ? -23.857 -3.403 -42.493 1.00 37.94 175 LEU A N 1
ATOM 1340 C CA . LEU A 1 175 ? -23.899 -3.978 -41.150 1.00 37.94 175 LEU A CA 1
ATOM 1341 C C . LEU A 1 175 ? -23.959 -5.500 -41.327 1.00 37.94 175 LEU A C 1
ATOM 1343 O O . LEU A 1 175 ? -25.029 -6.077 -41.497 1.00 37.94 175 LEU A O 1
ATOM 1347 N N . ARG A 1 176 ? -22.788 -6.141 -41.382 1.00 38.81 176 ARG A N 1
ATOM 1348 C CA . ARG A 1 176 ? -22.643 -7.598 -41.249 1.00 38.81 176 ARG A CA 1
ATOM 1349 C C . ARG A 1 176 ? -22.047 -7.844 -39.866 1.00 38.81 176 ARG A C 1
ATOM 1351 O O . ARG A 1 176 ? -20.942 -7.403 -39.588 1.00 38.81 176 ARG A O 1
ATOM 1358 N N . THR A 1 177 ? -22.870 -8.252 -38.904 1.00 38.97 177 THR A N 1
ATOM 1359 C CA . THR A 1 177 ? -23.030 -9.658 -38.492 1.00 38.97 177 THR A CA 1
ATOM 1360 C C . THR A 1 177 ? -21.717 -10.274 -38.009 1.00 38.97 177 THR A C 1
ATOM 1362 O O . THR A 1 177 ? -20.986 -10.861 -38.797 1.00 38.97 177 THR A O 1
ATOM 1365 N N . LEU A 1 178 ? -21.477 -10.214 -36.697 1.00 37.25 178 LEU A N 1
ATOM 1366 C CA . LEU A 1 178 ? -20.742 -11.255 -35.976 1.00 37.25 178 LEU A CA 1
ATOM 1367 C C . LEU A 1 178 ? -21.467 -11.554 -34.659 1.00 37.25 178 LEU A C 1
ATOM 1369 O O . LEU A 1 178 ? -21.108 -11.089 -33.582 1.00 37.25 178 LEU A O 1
ATOM 1373 N N . THR A 1 179 ? -22.532 -12.339 -34.787 1.00 40.00 179 THR A N 1
ATOM 1374 C CA . THR A 1 179 ? -23.088 -13.187 -33.734 1.00 40.00 179 THR A CA 1
ATOM 1375 C C . THR A 1 179 ? -22.601 -14.612 -33.979 1.00 40.00 179 THR A C 1
ATOM 1377 O O . THR A 1 179 ? -22.977 -15.225 -34.971 1.00 40.00 179 THR A O 1
ATOM 1380 N N . ALA A 1 180 ? -21.767 -15.125 -33.077 1.00 39.19 180 ALA A N 1
ATOM 1381 C CA . ALA A 1 180 ? -21.594 -16.546 -32.750 1.00 39.19 180 ALA A CA 1
ATOM 1382 C C . ALA A 1 180 ? -20.666 -16.578 -31.521 1.00 39.19 180 ALA A C 1
ATOM 1384 O O . ALA A 1 180 ? -19.482 -16.286 -31.618 1.00 39.19 180 ALA A O 1
ATOM 1385 N N . GLN A 1 181 ? -21.196 -16.616 -30.300 1.00 39.88 181 GLN A N 1
ATOM 1386 C CA . GLN A 1 181 ? -21.583 -17.847 -29.609 1.00 39.88 181 GLN A CA 1
ATOM 1387 C C . GLN A 1 181 ? -20.446 -18.880 -29.605 1.00 39.88 181 GLN A C 1
ATOM 1389 O O . GLN A 1 181 ? -20.353 -19.715 -30.494 1.00 39.88 181 GLN A O 1
ATOM 1394 N N . PHE A 1 182 ? -19.623 -18.847 -28.555 1.00 35.06 182 PHE A N 1
ATOM 1395 C CA . PHE A 1 182 ? -18.942 -20.036 -28.047 1.00 35.06 182 PHE A CA 1
ATOM 1396 C C . PHE A 1 182 ? -19.050 -20.041 -26.518 1.00 35.06 182 PHE A C 1
ATOM 1398 O O . PHE A 1 182 ? -18.163 -19.619 -25.782 1.00 35.06 182 PHE A O 1
ATOM 1405 N N . LEU A 1 183 ? -20.217 -20.495 -26.055 1.00 40.31 183 LEU A N 1
ATOM 1406 C CA . LEU A 1 183 ? -20.366 -21.130 -24.754 1.00 40.31 183 LEU A CA 1
ATOM 1407 C C . LEU A 1 183 ? -19.655 -22.482 -24.841 1.00 40.31 183 LEU A C 1
ATOM 1409 O O . LEU A 1 183 ? -20.234 -23.467 -25.288 1.00 40.31 183 LEU A O 1
ATOM 1413 N N . LEU A 1 184 ? -18.401 -22.524 -24.408 1.00 40.53 184 LEU A N 1
ATOM 1414 C CA . LEU A 1 184 ? -17.813 -23.755 -23.909 1.00 40.53 184 LEU A CA 1
ATOM 1415 C C . LEU A 1 184 ? -17.404 -23.524 -22.463 1.00 40.53 184 LEU A C 1
ATOM 1417 O O . LEU A 1 184 ? -16.513 -22.729 -22.167 1.00 40.53 184 LEU A O 1
ATOM 1421 N N . LEU A 1 185 ? -18.107 -24.241 -21.584 1.00 43.12 185 LEU A N 1
ATOM 1422 C CA . LEU A 1 185 ? -17.664 -24.590 -20.245 1.00 43.12 185 LEU A CA 1
ATOM 1423 C C . LEU A 1 185 ? -16.172 -24.930 -20.289 1.00 43.12 185 LEU A C 1
ATOM 1425 O O . LEU A 1 185 ? -15.786 -25.975 -20.811 1.00 43.12 185 LEU A O 1
ATOM 1429 N N . MET A 1 186 ? -15.348 -24.069 -19.703 1.00 37.56 186 MET A N 1
ATOM 1430 C CA . MET A 1 186 ? -14.033 -24.481 -19.242 1.00 37.56 186 MET A CA 1
ATOM 1431 C C . MET A 1 186 ? -14.178 -24.889 -17.776 1.00 37.56 186 MET A C 1
ATOM 1433 O O . MET A 1 186 ? -14.737 -24.122 -16.984 1.00 37.56 186 MET A O 1
ATOM 1437 N N . PRO A 1 187 ? -13.724 -26.094 -17.397 1.00 41.81 187 PRO A N 1
ATOM 1438 C CA . PRO A 1 187 ? -13.680 -26.487 -16.005 1.00 41.81 187 PRO A CA 1
ATOM 1439 C C . PRO A 1 187 ? -12.760 -25.513 -15.278 1.00 41.81 187 PRO A C 1
ATOM 1441 O O . PRO A 1 187 ? -11.671 -25.190 -15.754 1.00 41.81 187 PRO A O 1
ATOM 1444 N N . ILE A 1 188 ? -13.220 -25.056 -14.119 1.00 43.22 188 ILE A N 1
ATOM 1445 C CA . ILE A 1 188 ? -12.443 -24.303 -13.143 1.00 43.22 188 ILE A CA 1
ATOM 1446 C C . ILE A 1 188 ? -11.286 -25.215 -12.720 1.00 43.22 188 ILE A C 1
ATOM 1448 O O . ILE A 1 188 ? -11.381 -25.965 -11.751 1.00 43.22 188 ILE A O 1
ATOM 1452 N N . HIS A 1 189 ? -10.193 -25.200 -13.482 1.00 35.44 189 HIS A N 1
ATOM 1453 C CA . HIS A 1 189 ? -8.920 -25.692 -13.001 1.00 35.44 189 HIS A CA 1
ATOM 1454 C C . HIS A 1 189 ? -8.473 -24.686 -11.953 1.00 35.44 189 HIS A C 1
ATOM 1456 O O . HIS A 1 189 ? -7.961 -23.606 -12.243 1.00 35.44 189 HIS A O 1
ATOM 1462 N N . SER A 1 190 ? -8.759 -25.056 -10.708 1.00 40.00 190 SER A N 1
ATOM 1463 C CA . SER A 1 190 ? -8.127 -24.541 -9.508 1.00 40.00 190 SER A CA 1
ATOM 1464 C C . SER A 1 190 ? -6.633 -24.860 -9.600 1.00 40.00 190 SER A C 1
ATOM 1466 O O . SER A 1 190 ? -6.126 -25.801 -8.994 1.00 40.00 190 SER A O 1
ATOM 1468 N N . THR A 1 191 ? -5.918 -24.109 -10.435 1.00 39.88 191 THR A N 1
ATOM 1469 C CA . THR A 1 191 ? -4.462 -24.104 -10.459 1.00 39.88 191 THR A CA 1
ATOM 1470 C C . THR A 1 191 ? -4.033 -23.351 -9.219 1.00 39.88 191 THR A C 1
ATOM 1472 O O . THR A 1 191 ? -3.940 -22.128 -9.209 1.00 39.88 191 THR A O 1
ATOM 1475 N N . VAL A 1 192 ? -3.906 -24.120 -8.138 1.00 41.81 192 VAL A N 1
ATOM 1476 C CA . VAL A 1 192 ? -2.860 -24.029 -7.123 1.00 41.81 192 VAL A CA 1
ATOM 1477 C C . VAL A 1 192 ? -2.101 -22.701 -7.211 1.00 41.81 192 VAL A C 1
ATOM 1479 O O . VAL A 1 192 ? -1.002 -22.620 -7.754 1.00 41.81 192 VAL A O 1
ATOM 1482 N N . MET A 1 193 ? -2.684 -21.651 -6.627 1.00 35.62 193 MET A N 1
ATOM 1483 C CA . MET A 1 193 ? -1.889 -20.595 -6.016 1.00 35.62 193 MET A CA 1
ATOM 1484 C C . MET A 1 193 ? -1.140 -21.296 -4.893 1.00 35.62 193 MET A C 1
ATOM 1486 O O . MET A 1 193 ? -1.641 -21.426 -3.773 1.00 35.62 193 MET A O 1
ATOM 1490 N N . GLN A 1 194 ? 0.016 -21.862 -5.245 1.00 38.62 194 GLN A N 1
ATOM 1491 C CA . GLN A 1 194 ? 1.009 -22.304 -4.295 1.00 38.62 194 GLN A CA 1
ATOM 1492 C C . GLN A 1 194 ? 1.258 -21.088 -3.428 1.00 38.62 194 GLN A C 1
ATOM 1494 O O . GLN A 1 194 ? 1.838 -20.088 -3.844 1.00 38.62 194 GLN A O 1
ATOM 1499 N N . VAL A 1 195 ? 0.669 -21.172 -2.242 1.00 43.56 195 VAL A N 1
ATOM 1500 C CA . VAL A 1 195 ? 0.922 -20.320 -1.108 1.00 43.56 195 VAL A CA 1
ATOM 1501 C C . VAL A 1 195 ? 2.424 -20.086 -1.124 1.00 43.56 195 VAL A C 1
ATOM 1503 O O . VAL A 1 195 ? 3.188 -21.028 -0.906 1.00 43.56 195 VAL A O 1
ATOM 1506 N N . LEU A 1 196 ? 2.838 -18.851 -1.418 1.00 42.94 196 LEU A N 1
ATOM 1507 C CA . LEU A 1 196 ? 4.078 -18.310 -0.888 1.00 42.94 196 LEU A CA 1
ATOM 1508 C C . LEU A 1 196 ? 3.932 -18.499 0.620 1.00 42.94 196 LEU A C 1
ATOM 1510 O O . LEU A 1 196 ? 3.350 -17.670 1.311 1.00 42.94 196 LEU A O 1
ATOM 1514 N N . ARG A 1 197 ? 4.289 -19.691 1.107 1.00 39.00 197 ARG A N 1
ATOM 1515 C CA . ARG A 1 197 ? 4.510 -19.958 2.512 1.00 39.00 197 ARG A CA 1
ATOM 1516 C C . ARG A 1 197 ? 5.907 -19.410 2.686 1.00 39.00 197 ARG A C 1
ATOM 1518 O O . ARG A 1 197 ? 6.842 -20.121 2.308 1.00 39.00 197 ARG A O 1
ATOM 1525 N N . PRO A 1 198 ? 6.079 -18.163 3.160 1.00 46.22 198 PRO A N 1
ATOM 1526 C CA . PRO A 1 198 ? 7.394 -17.761 3.609 1.00 46.22 198 PRO A CA 1
ATOM 1527 C C . PRO A 1 198 ? 7.840 -18.861 4.567 1.00 46.22 198 PRO A C 1
ATOM 1529 O O . PRO A 1 198 ? 7.093 -19.269 5.464 1.00 46.22 198 PRO A O 1
ATOM 1532 N N . LYS A 1 199 ? 8.997 -19.456 4.286 1.00 39.31 199 LYS A N 1
ATOM 1533 C CA . LYS A 1 199 ? 9.638 -20.372 5.216 1.00 39.31 199 LYS A CA 1
ATOM 1534 C C . LYS A 1 199 ? 9.912 -19.502 6.435 1.00 39.31 199 LYS A C 1
ATOM 1536 O O . LYS A 1 199 ? 10.809 -18.674 6.378 1.00 39.31 199 LYS A O 1
ATOM 1541 N N . ILE A 1 200 ? 9.052 -19.603 7.451 1.00 44.25 200 ILE A N 1
ATOM 1542 C CA . ILE A 1 200 ? 9.126 -18.796 8.671 1.00 44.25 200 ILE A CA 1
ATOM 1543 C C . ILE A 1 200 ? 10.419 -19.210 9.369 1.00 44.25 200 ILE A C 1
ATOM 1545 O O . ILE A 1 200 ? 10.451 -20.166 10.145 1.00 44.25 200 ILE A O 1
ATOM 1549 N N . ASP A 1 201 ? 11.510 -18.554 8.995 1.00 48.53 201 ASP A N 1
ATOM 1550 C CA . ASP A 1 201 ? 12.799 -18.708 9.634 1.00 48.53 201 ASP A CA 1
ATOM 1551 C C . ASP A 1 201 ? 12.678 -18.045 11.010 1.00 48.53 201 ASP A C 1
ATOM 1553 O O . ASP A 1 201 ? 12.116 -16.956 11.140 1.00 48.53 201 ASP A O 1
ATOM 1557 N N . ARG A 1 202 ? 13.141 -18.712 12.071 1.00 49.75 202 ARG A N 1
ATOM 1558 C CA . ARG A 1 202 ? 13.004 -18.238 13.465 1.00 49.75 202 ARG A CA 1
ATOM 1559 C C . ARG A 1 202 ? 13.984 -17.097 13.778 1.00 49.75 202 ARG A C 1
ATOM 1561 O O . ARG A 1 202 ? 14.566 -17.054 14.861 1.00 49.75 202 ARG A O 1
ATOM 1568 N N . ARG A 1 203 ? 14.217 -16.205 12.818 1.00 51.16 203 ARG A N 1
ATOM 1569 C CA . ARG A 1 203 ? 15.102 -15.053 12.966 1.00 51.16 203 ARG A CA 1
ATOM 1570 C C . ARG A 1 203 ? 14.382 -13.928 13.700 1.00 51.16 203 ARG A C 1
ATOM 1572 O O . ARG A 1 203 ? 13.157 -13.878 13.770 1.00 51.16 203 ARG A O 1
ATOM 1579 N N . ILE A 1 204 ? 15.191 -13.075 14.312 1.00 57.28 204 ILE A N 1
ATOM 1580 C CA . ILE A 1 204 ? 14.769 -11.939 15.126 1.00 57.28 204 ILE A CA 1
ATOM 1581 C C . ILE A 1 204 ? 13.871 -11.036 14.276 1.00 57.28 204 ILE A C 1
ATOM 1583 O O . ILE A 1 204 ? 14.295 -10.514 13.249 1.00 57.28 204 ILE A O 1
ATOM 1587 N N . TRP A 1 205 ? 12.621 -10.874 14.705 1.00 58.59 205 TRP A N 1
ATOM 1588 C CA . TRP A 1 205 ? 11.680 -9.965 14.066 1.00 58.59 205 TRP A CA 1
ATOM 1589 C C . TRP A 1 205 ? 12.027 -8.538 14.475 1.00 58.59 205 TRP A C 1
ATOM 1591 O O . TRP A 1 205 ? 11.899 -8.176 15.647 1.00 58.59 205 TRP A O 1
ATOM 1601 N N . HIS A 1 206 ? 12.445 -7.720 13.515 1.00 66.06 206 HIS A N 1
ATOM 1602 C CA . HIS A 1 206 ? 12.548 -6.285 13.727 1.00 66.06 206 HIS A CA 1
ATOM 1603 C C . HIS A 1 206 ? 11.147 -5.681 13.599 1.00 66.06 206 HIS A C 1
ATOM 1605 O O . HIS A 1 206 ? 10.519 -5.718 12.541 1.00 66.06 206 HIS A O 1
ATOM 1611 N N . LEU A 1 207 ? 10.629 -5.180 14.720 1.00 70.56 207 LEU A N 1
ATOM 1612 C CA . LEU A 1 207 ? 9.336 -4.511 14.794 1.00 70.56 207 LEU A CA 1
ATOM 1613 C C . LEU A 1 207 ? 9.572 -3.005 14.802 1.00 70.56 207 LEU A C 1
ATOM 1615 O O . LEU A 1 207 ? 10.216 -2.486 15.715 1.00 70.56 207 LEU A O 1
ATOM 1619 N N . LYS A 1 208 ? 9.017 -2.301 13.815 1.00 76.19 208 LYS A N 1
ATOM 1620 C CA . LYS A 1 208 ? 8.975 -0.838 13.811 1.00 76.19 208 LYS A CA 1
ATOM 1621 C C . LYS A 1 208 ? 7.523 -0.384 13.815 1.00 76.19 208 LYS A C 1
ATOM 1623 O O . LYS A 1 208 ? 6.723 -0.789 12.972 1.00 76.19 208 LYS A O 1
ATOM 1628 N N . THR A 1 209 ? 7.170 0.451 14.784 1.00 72.12 209 THR A N 1
ATOM 1629 C CA . THR A 1 209 ? 5.870 1.126 14.786 1.00 72.12 209 THR A CA 1
ATOM 1630 C C . THR A 1 209 ? 5.970 2.356 13.901 1.00 72.12 209 THR A C 1
ATOM 1632 O O . THR A 1 209 ? 6.854 3.188 14.090 1.00 72.12 209 THR A O 1
ATOM 1635 N N . THR A 1 210 ? 5.054 2.475 12.946 1.00 72.38 210 THR A N 1
ATOM 1636 C CA . THR A 1 210 ? 5.041 3.562 11.967 1.00 72.38 210 THR A CA 1
ATOM 1637 C C . THR A 1 210 ? 3.634 4.140 11.859 1.00 72.38 210 THR A C 1
ATOM 1639 O O . THR A 1 210 ? 2.628 3.435 11.935 1.00 72.38 210 THR A O 1
ATOM 1642 N N . LEU A 1 211 ? 3.523 5.453 11.697 1.00 69.12 211 LEU A N 1
ATOM 1643 C CA . LEU A 1 211 ? 2.228 6.113 11.555 1.00 69.12 211 LEU A CA 1
ATOM 1644 C C . LEU A 1 211 ? 1.847 6.209 10.076 1.00 69.12 211 LEU A C 1
ATOM 1646 O O . LEU A 1 211 ? 2.540 6.863 9.307 1.00 69.12 211 LEU A O 1
ATOM 1650 N N . ILE A 1 212 ? 0.718 5.633 9.665 1.00 69.25 212 ILE A N 1
ATOM 1651 C CA . ILE A 1 212 ? 0.129 5.897 8.346 1.00 69.25 212 ILE A CA 1
ATOM 1652 C C . ILE A 1 212 ? -0.925 6.990 8.503 1.00 69.25 212 ILE A C 1
ATOM 1654 O O . ILE A 1 212 ? -1.998 6.794 9.060 1.00 69.25 212 ILE A O 1
ATOM 1658 N N . THR A 1 213 ? -0.658 8.179 7.990 1.00 67.62 213 THR A N 1
ATOM 1659 C CA . THR A 1 213 ? -1.705 9.188 7.828 1.00 67.62 213 THR A CA 1
ATOM 1660 C C . THR A 1 213 ? -2.327 9.033 6.457 1.00 67.62 213 THR A C 1
ATOM 1662 O O . THR A 1 213 ? -1.667 9.257 5.444 1.00 67.62 213 THR A O 1
ATOM 1665 N N . LEU A 1 214 ? -3.606 8.672 6.431 1.00 59.69 214 LEU A N 1
ATOM 1666 C CA . LEU A 1 214 ? -4.381 8.725 5.208 1.00 59.69 214 LEU A CA 1
ATOM 1667 C C . LEU A 1 214 ? -5.032 10.091 5.104 1.00 59.69 214 LEU A C 1
ATOM 1669 O O . LEU A 1 214 ? -5.887 10.449 5.921 1.00 59.69 214 LEU A O 1
ATOM 1673 N N . ASP A 1 215 ? -4.704 10.813 4.042 1.00 55.16 215 ASP A N 1
ATOM 1674 C CA . ASP A 1 215 ? -5.600 11.867 3.601 1.00 55.16 215 ASP A CA 1
ATOM 1675 C C . ASP A 1 215 ? -6.655 11.239 2.691 1.00 55.16 215 ASP A C 1
ATOM 1677 O O . ASP A 1 215 ? -6.526 11.173 1.462 1.00 55.16 215 ASP A O 1
ATOM 1681 N N . ILE A 1 216 ? -7.690 10.677 3.323 1.00 50.66 216 ILE A N 1
ATOM 1682 C CA . ILE A 1 216 ? -8.914 10.324 2.612 1.00 50.66 216 ILE A CA 1
ATOM 1683 C C . ILE A 1 216 ? -9.611 11.647 2.315 1.00 50.66 216 ILE A C 1
ATOM 1685 O O . ILE A 1 216 ? -10.489 12.092 3.059 1.00 50.66 216 ILE A O 1
ATOM 1689 N N . ILE A 1 217 ? -9.214 12.283 1.216 1.00 45.66 217 ILE A N 1
ATOM 1690 C CA . ILE A 1 217 ? -10.019 13.331 0.608 1.00 45.66 217 ILE A CA 1
ATOM 1691 C C . ILE A 1 217 ? -11.313 12.632 0.191 1.00 45.66 217 ILE A C 1
ATOM 1693 O O . ILE A 1 217 ? -11.375 11.965 -0.838 1.00 45.66 217 ILE A O 1
ATOM 1697 N N . ARG A 1 218 ? -12.348 12.732 1.031 1.00 43.56 218 ARG A N 1
ATOM 1698 C CA . ARG A 1 218 ? -13.662 12.092 0.841 1.00 43.56 218 ARG A CA 1
ATOM 1699 C C . ARG A 1 218 ? -14.433 12.596 -0.393 1.00 43.56 218 ARG A C 1
ATOM 1701 O O . ARG A 1 218 ? -15.608 12.290 -0.510 1.00 43.56 218 ARG A O 1
ATOM 1708 N N . ASN A 1 219 ? -13.800 13.343 -1.296 1.00 37.16 219 ASN A N 1
ATOM 1709 C CA . ASN A 1 219 ? -14.355 13.773 -2.575 1.00 37.16 219 ASN A CA 1
ATOM 1710 C C . ASN A 1 219 ? -13.232 14.234 -3.520 1.00 37.16 219 ASN A C 1
ATOM 1712 O O . ASN A 1 219 ? -12.818 15.392 -3.445 1.00 37.16 219 ASN A O 1
ATOM 1716 N N . PRO A 1 220 ? -12.775 13.420 -4.479 1.00 40.75 220 PRO A N 1
ATOM 1717 C CA . PRO A 1 220 ? -12.671 13.950 -5.826 1.00 40.75 220 PRO A CA 1
ATOM 1718 C C . PRO A 1 220 ? -14.108 14.176 -6.343 1.00 40.75 220 PRO A C 1
ATOM 1720 O O . PRO A 1 220 ? -14.957 13.307 -6.123 1.00 40.75 220 PRO A O 1
ATOM 1723 N N . PRO A 1 221 ? -14.437 15.314 -6.986 1.00 37.56 221 PRO A N 1
ATOM 1724 C CA . PRO A 1 221 ? -15.704 15.426 -7.697 1.00 37.56 221 PRO A CA 1
ATOM 1725 C C . PRO A 1 221 ? -15.809 14.227 -8.637 1.00 37.56 221 PRO A C 1
ATOM 1727 O O . PRO A 1 221 ? -14.869 13.931 -9.377 1.00 37.56 221 PRO A O 1
ATOM 1730 N N . LEU A 1 222 ? -16.926 13.510 -8.546 1.00 40.06 222 LEU A N 1
ATOM 1731 C CA . LEU A 1 222 ? -17.300 12.468 -9.489 1.00 40.06 222 LEU A CA 1
ATOM 1732 C C . LEU A 1 222 ? -17.136 13.037 -10.904 1.00 40.06 222 LEU A C 1
ATOM 1734 O O . LEU A 1 222 ? -17.962 13.826 -11.357 1.00 40.06 222 LEU A O 1
ATOM 1738 N N . ILE A 1 223 ? -16.066 12.657 -11.600 1.00 41.31 223 ILE A N 1
ATOM 1739 C CA . ILE A 1 223 ? -16.059 12.743 -13.056 1.00 41.31 223 ILE A CA 1
ATOM 1740 C C . ILE A 1 223 ? -17.096 11.705 -13.508 1.00 41.31 223 ILE A C 1
ATOM 1742 O O . ILE A 1 223 ? -17.079 10.572 -13.016 1.00 41.31 223 ILE A O 1
ATOM 1746 N N . PRO A 1 224 ? -18.061 12.099 -14.349 1.00 38.16 224 PRO A N 1
ATOM 1747 C CA . PRO A 1 224 ? -19.316 11.387 -14.483 1.00 38.16 224 PRO A CA 1
ATOM 1748 C C . PRO A 1 224 ? -19.098 10.072 -15.223 1.00 38.16 224 PRO A C 1
ATOM 1750 O O . PRO A 1 224 ? -18.778 10.053 -16.407 1.00 38.16 224 PRO A O 1
ATOM 1753 N N . THR A 1 225 ? -19.420 8.957 -14.578 1.00 39.69 225 THR A N 1
ATOM 1754 C CA . THR A 1 225 ? -19.758 7.696 -15.258 1.00 39.69 225 THR A CA 1
ATOM 1755 C C . THR A 1 225 ? -21.135 7.766 -15.948 1.00 39.69 225 THR A C 1
ATOM 1757 O O . THR A 1 225 ? -21.801 6.754 -16.146 1.00 39.69 225 THR A O 1
ATOM 1760 N N . THR A 1 226 ? -21.582 8.960 -16.357 1.00 41.38 226 THR A N 1
ATOM 1761 C CA . THR A 1 226 ? -22.905 9.224 -16.947 1.00 41.38 226 THR A CA 1
ATOM 1762 C C . THR A 1 226 ? -22.853 9.432 -18.460 1.00 41.38 226 THR A C 1
ATOM 1764 O O . THR A 1 226 ? -23.569 10.275 -18.984 1.00 41.38 226 THR A O 1
ATOM 1767 N N . ILE A 1 227 ? -22.039 8.675 -19.198 1.00 46.28 227 ILE A N 1
ATOM 1768 C CA . ILE A 1 227 ? -22.191 8.576 -20.659 1.00 46.28 227 ILE A CA 1
ATOM 1769 C C . ILE A 1 227 ? -21.900 7.135 -21.077 1.00 46.28 227 ILE A C 1
ATOM 1771 O O . ILE A 1 227 ? -20.795 6.820 -21.493 1.00 46.28 227 ILE A O 1
ATOM 1775 N N . LEU A 1 228 ? -22.883 6.250 -20.879 1.00 37.00 228 LEU A N 1
ATOM 1776 C CA . LEU A 1 228 ? -23.134 5.070 -21.731 1.00 37.00 228 LEU A CA 1
ATOM 1777 C C . LEU A 1 228 ? -24.384 4.279 -21.302 1.00 37.00 228 LEU A C 1
ATOM 1779 O O . LEU A 1 228 ? -24.914 3.534 -22.117 1.00 37.00 228 LEU A O 1
ATOM 1783 N N . LEU A 1 229 ? -24.924 4.486 -20.089 1.00 35.78 229 LEU A N 1
ATOM 1784 C CA . LEU A 1 229 ? -26.198 3.865 -19.674 1.00 35.78 229 LEU A CA 1
ATOM 1785 C C . LEU A 1 229 ? -27.436 4.782 -19.721 1.00 35.78 229 LEU A C 1
ATOM 1787 O O . LEU A 1 229 ? -28.552 4.269 -19.741 1.00 35.78 229 LEU A O 1
ATOM 1791 N N . SER A 1 230 ? -27.296 6.112 -19.789 1.00 35.28 230 SER A N 1
ATOM 1792 C CA . SER A 1 230 ? -28.464 7.018 -19.820 1.00 35.28 230 SER A CA 1
ATOM 1793 C C . SER A 1 230 ? -29.131 7.131 -21.196 1.00 35.28 230 SER A C 1
ATOM 1795 O O . SER A 1 230 ? -30.325 7.407 -21.258 1.00 35.28 230 SER A O 1
ATOM 1797 N N . ALA A 1 231 ? -28.418 6.839 -22.290 1.00 35.25 231 ALA A N 1
ATOM 1798 C CA . ALA A 1 231 ? -28.986 6.880 -23.642 1.00 35.25 231 ALA A CA 1
ATOM 1799 C C . ALA A 1 231 ? -29.805 5.626 -24.012 1.00 35.25 231 ALA A C 1
ATOM 1801 O O . ALA A 1 231 ? -30.565 5.660 -24.972 1.00 35.25 231 ALA A O 1
ATOM 1802 N N . VAL A 1 232 ? -29.694 4.531 -23.248 1.00 37.88 232 VAL A N 1
ATOM 1803 C CA . VAL A 1 232 ? -30.488 3.306 -23.476 1.00 37.88 232 VAL A CA 1
ATOM 1804 C C . VAL A 1 232 ? -31.696 3.230 -22.533 1.00 37.88 232 VAL A C 1
ATOM 1806 O O . VAL A 1 232 ? -32.714 2.643 -22.884 1.00 37.88 232 VAL A O 1
ATOM 1809 N N . LEU A 1 233 ? -31.648 3.892 -21.370 1.00 35.69 233 LEU A N 1
ATOM 1810 C CA . LEU A 1 233 ? -32.748 3.857 -20.397 1.00 35.69 233 LEU A CA 1
ATOM 1811 C C . LEU A 1 233 ? -33.777 4.993 -20.531 1.00 35.69 233 LEU A C 1
ATOM 1813 O O . LEU A 1 233 ? -34.865 4.870 -19.975 1.00 35.69 233 LEU A O 1
ATOM 1817 N N . GLN A 1 234 ? -33.501 6.057 -21.295 1.00 35.97 234 GLN A N 1
ATOM 1818 C CA . GLN A 1 234 ? -34.489 7.122 -21.544 1.00 35.97 234 GLN A CA 1
ATOM 1819 C C . GLN A 1 234 ? -35.467 6.835 -22.694 1.00 35.97 234 GLN A C 1
ATOM 1821 O O . GLN A 1 234 ? -36.462 7.541 -22.813 1.00 35.97 234 GLN A O 1
ATOM 1826 N N . GLN A 1 235 ? -35.271 5.767 -23.475 1.00 36.72 235 GLN A N 1
ATOM 1827 C CA . GLN A 1 235 ? -36.208 5.398 -24.546 1.00 36.72 235 GLN A CA 1
ATOM 1828 C C . GLN A 1 235 ? -37.318 4.427 -24.095 1.00 36.72 235 GLN A C 1
ATOM 1830 O O . GLN A 1 235 ? -38.230 4.152 -24.865 1.00 36.72 235 GLN A O 1
ATOM 1835 N N . THR A 1 236 ? -37.279 3.917 -22.856 1.00 38.59 236 THR A N 1
ATOM 1836 C CA . THR A 1 236 ? -38.253 2.904 -22.380 1.00 38.59 236 THR A CA 1
ATOM 1837 C C . THR A 1 236 ? -39.271 3.461 -21.372 1.00 38.59 236 THR A C 1
ATOM 1839 O O . THR A 1 236 ? -40.198 2.765 -20.976 1.00 38.59 236 THR A O 1
ATOM 1842 N N . ILE A 1 237 ? -39.150 4.728 -20.961 1.00 39.78 237 ILE A N 1
ATOM 1843 C CA . ILE A 1 237 ? -40.044 5.355 -19.970 1.00 39.78 237 ILE A CA 1
ATOM 1844 C C . ILE A 1 237 ? -40.761 6.542 -20.619 1.00 39.78 237 ILE A C 1
ATOM 1846 O O . ILE A 1 237 ? -40.604 7.689 -20.218 1.00 39.78 237 ILE A O 1
ATOM 1850 N N . LEU A 1 238 ? -41.524 6.263 -21.673 1.00 39.25 238 LEU A N 1
ATOM 1851 C CA . LEU A 1 238 ? -42.516 7.197 -22.214 1.00 39.25 238 LEU A CA 1
ATOM 1852 C C . LEU A 1 238 ? -43.826 6.503 -22.617 1.00 39.25 238 LEU A C 1
ATOM 1854 O O . LEU A 1 238 ? -44.622 7.115 -23.316 1.00 39.25 238 LEU A O 1
ATOM 1858 N N . ASP A 1 239 ? -44.080 5.271 -22.153 1.00 43.38 239 ASP A N 1
ATOM 1859 C CA . ASP A 1 239 ? -45.244 4.504 -22.633 1.00 43.38 239 ASP A CA 1
ATOM 1860 C C . ASP A 1 239 ? -46.094 3.807 -21.563 1.00 43.38 239 ASP A C 1
ATOM 1862 O O . ASP A 1 239 ? -46.934 2.975 -21.878 1.00 43.38 239 ASP A O 1
ATOM 1866 N N . MET A 1 240 ? -45.938 4.146 -20.282 1.00 37.19 240 MET A N 1
ATOM 1867 C CA . MET A 1 240 ? -46.839 3.629 -19.241 1.00 37.19 240 MET A CA 1
ATOM 1868 C C . MET A 1 240 ? -47.220 4.750 -18.283 1.00 37.19 240 MET A C 1
ATOM 1870 O O . MET A 1 240 ? -46.626 4.950 -17.224 1.00 37.19 240 MET A O 1
ATOM 1874 N N . GLY A 1 241 ? -48.207 5.528 -18.720 1.00 40.09 241 GLY A N 1
ATOM 1875 C CA . GLY A 1 241 ? -48.865 6.531 -17.907 1.00 40.09 241 GLY A CA 1
ATOM 1876 C C . GLY A 1 241 ? -49.637 5.918 -16.739 1.00 40.09 241 GLY A C 1
ATOM 1877 O O . GLY A 1 241 ? -50.303 4.899 -16.877 1.00 40.09 241 GLY A O 1
ATOM 1878 N N . GLY A 1 242 ? -49.581 6.638 -15.619 1.00 48.59 242 GLY A N 1
ATOM 1879 C CA . GLY A 1 242 ? -50.692 6.801 -14.688 1.00 48.59 242 GLY A CA 1
ATOM 1880 C C . GLY A 1 242 ? -50.960 5.645 -13.737 1.00 48.59 242 GLY A C 1
ATOM 1881 O O . GLY A 1 242 ? -51.612 4.694 -14.116 1.00 48.59 242 GLY A O 1
ATOM 1882 N N . PHE A 1 243 ? -50.595 5.818 -12.467 1.00 41.03 243 PHE A N 1
ATOM 1883 C CA . PHE A 1 243 ? -51.462 5.501 -11.326 1.00 41.03 243 PHE A CA 1
ATOM 1884 C C . PHE A 1 243 ? -50.915 6.242 -10.100 1.00 41.03 243 PHE A C 1
ATOM 1886 O O . PHE A 1 243 ? -49.820 5.962 -9.618 1.00 41.03 243 PHE A O 1
ATOM 1893 N N . GLY A 1 244 ? -51.655 7.246 -9.630 1.00 50.53 244 GLY A N 1
ATOM 1894 C CA . GLY A 1 244 ? -51.393 7.892 -8.345 1.00 50.53 244 GLY A CA 1
ATOM 1895 C C . GLY A 1 244 ? -52.026 7.098 -7.211 1.00 50.53 244 GLY A C 1
ATOM 1896 O O . GLY A 1 244 ? -53.046 6.469 -7.444 1.00 50.53 244 GLY A O 1
ATOM 1897 N N . PHE A 1 245 ? -51.477 7.164 -5.995 1.00 41.25 245 PHE A N 1
ATOM 1898 C CA . PHE A 1 245 ? -52.242 6.911 -4.770 1.00 41.25 245 PHE A CA 1
ATOM 1899 C C . PHE A 1 245 ? -51.584 7.541 -3.526 1.00 41.25 245 PHE A C 1
ATOM 1901 O O . PHE A 1 245 ? -50.399 7.375 -3.261 1.00 41.25 245 PHE A O 1
ATOM 1908 N N . HIS A 1 246 ? -52.427 8.292 -2.813 1.00 39.38 246 HIS A N 1
ATOM 1909 C CA . HIS A 1 246 ? -52.510 8.608 -1.382 1.00 39.38 246 HIS A CA 1
ATOM 1910 C C . HIS A 1 246 ? -51.278 8.618 -0.454 1.00 39.38 246 HIS A C 1
ATOM 1912 O O . HIS A 1 246 ? -50.698 7.592 -0.113 1.00 39.38 246 HIS A O 1
ATOM 1918 N N . ARG A 1 247 ? -51.065 9.792 0.161 1.00 46.53 247 ARG A N 1
ATOM 1919 C CA . ARG A 1 247 ? -50.497 9.951 1.514 1.00 46.53 247 ARG A CA 1
ATOM 1920 C C . ARG A 1 247 ? -51.503 9.510 2.589 1.00 46.53 247 ARG A C 1
ATOM 1922 O O . ARG A 1 247 ? -52.678 9.874 2.475 1.00 46.53 247 ARG A O 1
ATOM 1929 N N . PRO A 1 248 ? -51.015 8.940 3.702 1.00 56.47 248 PRO A N 1
ATOM 1930 C CA . PRO A 1 248 ? -51.595 9.167 5.017 1.00 56.47 248 PRO A CA 1
ATOM 1931 C C . PRO A 1 248 ? -50.679 10.010 5.919 1.00 56.47 248 PRO A C 1
ATOM 1933 O O . PRO A 1 248 ? -49.451 9.979 5.837 1.00 56.47 248 PRO A O 1
ATOM 1936 N N . MET A 1 249 ? -51.346 10.807 6.747 1.00 50.09 249 MET A N 1
ATOM 1937 C CA . MET A 1 249 ? -50.830 11.707 7.774 1.00 50.09 249 MET A CA 1
ATOM 1938 C C . MET A 1 249 ? -50.763 10.999 9.140 1.00 50.09 249 MET A C 1
ATOM 1940 O O . MET A 1 249 ? -51.500 10.040 9.357 1.00 50.09 249 MET A O 1
ATOM 1944 N N . THR A 1 250 ? -49.985 11.601 10.056 1.00 51.75 250 THR A N 1
ATOM 1945 C CA . THR A 1 250 ? -50.003 11.470 11.540 1.00 51.75 250 THR A CA 1
ATOM 1946 C C . THR A 1 250 ? -49.540 10.116 12.109 1.00 51.75 250 THR A C 1
ATOM 1948 O O . THR A 1 250 ? -49.782 9.078 11.520 1.00 51.75 250 THR A O 1
ATOM 1951 N N . GLU A 1 251 ? -48.790 10.026 13.212 1.00 42.59 251 GLU A N 1
ATOM 1952 C CA . GLU A 1 251 ? -48.966 10.721 14.493 1.00 42.59 251 GLU A CA 1
ATOM 1953 C C . GLU A 1 251 ? -47.700 10.565 15.375 1.00 42.59 251 GLU A C 1
ATOM 1955 O O . GLU A 1 251 ? -47.020 9.539 15.321 1.00 42.59 251 GLU A O 1
ATOM 1960 N N . SER A 1 252 ? -47.366 11.580 16.181 1.00 52.31 252 SER A N 1
ATOM 1961 C CA . SER A 1 252 ? -46.286 11.528 17.178 1.00 52.31 252 SER A CA 1
ATOM 1962 C C . SER A 1 252 ? -46.821 11.053 18.528 1.00 52.31 252 SER A C 1
ATOM 1964 O O . SER A 1 252 ? -47.793 11.625 19.019 1.00 52.31 252 SER A O 1
ATOM 1966 N N . VAL A 1 253 ? -46.143 10.107 19.179 1.00 62.19 253 VAL A N 1
ATOM 1967 C CA . VAL A 1 253 ? -46.454 9.693 20.555 1.00 62.19 253 VAL A CA 1
ATOM 1968 C C . VAL A 1 253 ? -45.305 10.081 21.485 1.00 62.19 253 VAL A C 1
ATOM 1970 O O . VAL A 1 253 ? -44.181 9.602 21.355 1.00 62.19 253 VAL A O 1
ATOM 1973 N N . TYR A 1 254 ? -45.625 10.975 22.419 1.00 56.69 254 TYR A N 1
ATOM 1974 C CA . TYR A 1 254 ? -44.860 11.321 23.615 1.00 56.69 254 TYR A CA 1
ATOM 1975 C C . TYR A 1 254 ? -45.010 10.207 24.667 1.00 56.69 254 TYR A C 1
ATOM 1977 O O . TYR A 1 254 ? -46.127 9.775 24.946 1.00 56.69 254 TYR A O 1
ATOM 1985 N N . THR A 1 255 ? -43.923 9.818 25.332 1.00 64.44 255 THR A N 1
ATOM 1986 C CA . THR A 1 255 ? -43.962 9.029 26.580 1.00 64.44 255 THR A CA 1
ATOM 1987 C C . THR A 1 255 ? -43.352 9.832 27.729 1.00 64.44 255 THR A C 1
ATOM 1989 O O . THR A 1 255 ? -42.215 10.289 27.591 1.00 64.44 255 THR A O 1
ATOM 1992 N N . PRO A 1 256 ? -44.060 10.010 28.862 1.00 64.44 256 PRO A N 1
ATOM 1993 C CA . PRO A 1 256 ? -43.519 10.676 30.039 1.00 64.44 256 PRO A CA 1
ATOM 1994 C C . PRO A 1 256 ? -42.783 9.714 30.985 1.00 64.44 256 PRO A C 1
ATOM 1996 O O . PRO A 1 256 ? -43.111 8.533 31.108 1.00 64.44 256 PRO A O 1
ATOM 1999 N N . LEU A 1 257 ? -41.805 10.295 31.681 1.00 54.75 257 LEU A N 1
ATOM 2000 C CA . LEU A 1 257 ? -41.063 9.762 32.824 1.00 54.75 257 LEU A CA 1
ATOM 2001 C C . LEU A 1 257 ? -41.987 9.304 33.965 1.00 54.75 257 LEU A C 1
ATOM 2003 O O . LEU A 1 257 ? -42.976 9.969 34.281 1.00 54.75 257 LEU A O 1
ATOM 2007 N N . ARG A 1 258 ? -41.594 8.228 34.654 1.00 53.44 258 ARG A N 1
ATOM 2008 C CA . ARG A 1 258 ? -42.048 7.920 36.015 1.00 53.44 258 ARG A CA 1
ATOM 2009 C C . ARG A 1 258 ? -40.844 7.720 36.939 1.00 53.44 258 ARG A C 1
ATOM 2011 O O . ARG A 1 258 ? -40.041 6.835 36.674 1.00 53.44 258 ARG A O 1
ATOM 2018 N N . PHE A 1 259 ? -40.834 8.594 37.951 1.00 65.62 259 PHE A N 1
ATOM 2019 C CA . PHE A 1 259 ? -40.250 8.577 39.302 1.00 65.62 259 PHE A CA 1
ATOM 2020 C C . PHE A 1 259 ? -38.891 7.917 39.531 1.00 65.62 259 PHE A C 1
ATOM 2022 O O . PHE A 1 259 ? -38.814 6.672 39.488 1.00 65.62 259 PHE A O 1
#

Sequence (259 aa):
MGSTIRVTAVETDGDTQSHLWPDRFVFSVTVPYALPILAQLRAYLSHRSPSIPLTTFIPDRIRDSDQSAANQSHFRSLSRMLWDGQLVAIVRIALSSPSSSPGDAERHGILLFPTSNSSSVLFGALFLTPADVFPDFVYTQRATHTAAPSFASTYPNSPKEAIGPSLLGHFMGNLRTLTAQFLLLMPIHSTVMQVLRPKIDRRIWHLKTTLITLDIIRNPPLIPTTILLSAVLQQTILDMGGFGFHRPMTESVYTPLRF

Foldseek 3Di:
DFDKAWKKKWWQPPPPCVVLDDQEWEAECDPPFKFLCLVVVVVCQVPDPPHFTKMKIFGDQDPDPVVSVVNQVVQLVVLVSCVVSSMWGWTFDQDPDPPDDPPQSRFFDWTWHHDPPDSRMIMIGGQRDSVRGDDPVSVVRNVVVVPDPPPPPPPPDDDDDDDDDDDDDDDDDDDDDDDDDDPDDDPPPPPDPPPPPPPRDVDDIDMDIHMYTYRHPVDDDPPDPPPDPPVVVVVPPPPDDDDDDDDDDDDDDDDDDDD

pLDDT: mean 70.04, std 22.16, range [35.06, 97.5]

Organism: NCBI:txid206335